Protein AF-A0A9D1SAW3-F1 (afdb_monomer)

Foldseek 3Di:
DVVVVVVVVVVVVVVVVVVDDDVVNCVVPVLVVLLVVLCLLVQLLQLVVVVQVCQDPPNVVDPARDDEWFWDQLVNSVVSGDPPRDSPDLKTKTKFKFFQPDALSQGGQPDRDNDDGYSNRDPRIKMKIKIKHFDDPVQADPPPRDGDPSNLVSNCVNPNPDQQWAKKDFDDPVQEDPPARSPEGIFGDHPDSYTHDDRNNQQPDADPPCPCNRCVNGAPVDPVGVMMIMGMDMDD

Organism: NCBI:txid2840917

Radius of gyration: 21.72 Å; Cα contacts (8 Å, |Δi|>4): 410; chains: 1; bounding box: 68×40×69 Å

Sequence (236 aa):
MYVWVLLATFIAMLYAFNLSTREDMRSLYTVPQAESVVAKIVTQHRAARQYMKDHLPPDNGTTTISYYPGEIKIDDLQYYLPYGFERDSEYTSLIYCLDRESTNLSQAVPGCSATGASCCNDPKTVAYLVTFGCVPSRWRNIFTGKPDNDLLKAMERVVGAGSDFGYADKSDASRWAATETVKSTMAIRGREVTYTSIPQYIISNSLDGVGNKSFNKVCVNNKNCPYCLIYMTSYH

pLDDT: mean 83.28, std 9.42, range [52.5, 95.19]

Structure (mmCIF, N/CA/C/O backbone):
data_AF-A0A9D1SAW3-F1
#
_entry.id   AF-A0A9D1SAW3-F1
#
loop_
_atom_site.group_PDB
_atom_site.id
_atom_site.type_symbol
_atom_site.label_atom_id
_atom_site.label_alt_id
_atom_site.label_comp_id
_atom_site.label_asym_id
_atom_site.label_entity_id
_atom_site.label_seq_id
_atom_site.pdbx_PDB_ins_code
_atom_site.Cartn_x
_atom_site.Cartn_y
_atom_site.Cartn_z
_atom_site.occupancy
_atom_site.B_iso_or_equiv
_atom_site.auth_seq_id
_atom_site.auth_comp_id
_atom_site.auth_asym_id
_atom_site.auth_atom_id
_atom_site.pdbx_PDB_model_num
ATOM 1 N N . MET A 1 1 ? 44.160 4.764 -46.286 1.00 60.41 1 MET A N 1
ATOM 2 C CA . MET A 1 1 ? 43.949 5.268 -44.907 1.00 60.41 1 MET A CA 1
ATOM 3 C C . MET A 1 1 ? 42.514 5.736 -44.637 1.00 60.41 1 MET A C 1
ATOM 5 O O . MET A 1 1 ? 42.007 5.437 -43.570 1.00 60.41 1 MET A O 1
ATOM 9 N N . TYR A 1 2 ? 41.824 6.389 -45.585 1.00 69.44 2 TYR A N 1
ATOM 10 C CA . TYR A 1 2 ? 40.460 6.921 -45.381 1.00 69.44 2 TYR A CA 1
ATOM 11 C C . TYR A 1 2 ? 39.317 5.887 -45.325 1.00 69.44 2 TYR A C 1
ATOM 13 O O . TYR A 1 2 ? 38.309 6.129 -44.669 1.00 69.44 2 TYR A O 1
ATOM 21 N N . VAL A 1 3 ? 39.475 4.720 -45.961 1.00 77.31 3 VAL A N 1
ATOM 22 C CA . VAL A 1 3 ? 38.428 3.676 -45.999 1.00 77.31 3 VAL A CA 1
ATOM 23 C C . VAL A 1 3 ? 38.119 3.122 -44.604 1.00 77.31 3 VAL A C 1
ATOM 25 O O . VAL A 1 3 ? 36.959 2.922 -44.266 1.00 77.31 3 VAL A O 1
ATOM 28 N N . TRP A 1 4 ? 39.137 2.953 -43.756 1.00 80.44 4 TRP A N 1
ATOM 29 C CA . TRP A 1 4 ? 38.956 2.471 -42.383 1.00 80.44 4 TRP A CA 1
ATOM 30 C C . TRP A 1 4 ? 38.202 3.464 -41.495 1.00 80.44 4 TRP A C 1
ATOM 32 O O . TRP A 1 4 ? 37.414 3.051 -40.651 1.00 80.44 4 TRP A O 1
ATOM 42 N N . VAL A 1 5 ? 38.390 4.768 -41.720 1.00 79.12 5 VAL A N 1
ATOM 43 C CA . VAL A 1 5 ? 37.681 5.822 -40.978 1.00 79.12 5 VAL A CA 1
ATOM 44 C C . VAL A 1 5 ? 36.201 5.860 -41.370 1.00 79.12 5 VAL A C 1
ATOM 46 O O . VAL A 1 5 ? 35.337 5.951 -40.499 1.00 79.12 5 VAL A O 1
ATOM 49 N N . LEU A 1 6 ? 35.893 5.710 -42.664 1.00 81.69 6 LEU A N 1
ATOM 50 C CA . LEU A 1 6 ? 34.514 5.585 -43.155 1.00 81.69 6 LEU A CA 1
ATOM 51 C C . LEU A 1 6 ? 33.821 4.321 -42.631 1.00 81.69 6 LEU A C 1
ATOM 53 O O . LEU A 1 6 ? 32.662 4.364 -42.231 1.00 81.69 6 LEU A O 1
ATOM 57 N N . LEU A 1 7 ? 34.535 3.200 -42.576 1.00 83.12 7 LEU A N 1
ATOM 58 C CA . LEU A 1 7 ? 33.974 1.935 -42.108 1.00 83.12 7 LEU A CA 1
ATOM 59 C C . LEU A 1 7 ? 33.733 1.952 -40.586 1.00 83.12 7 LEU A C 1
ATOM 61 O O . LEU A 1 7 ? 32.673 1.532 -40.127 1.00 83.12 7 LEU A O 1
ATOM 65 N N . ALA A 1 8 ? 34.655 2.526 -39.806 1.00 83.31 8 ALA A N 1
ATOM 66 C CA . ALA A 1 8 ? 34.492 2.701 -38.361 1.00 83.31 8 ALA A CA 1
ATOM 67 C C . ALA A 1 8 ? 33.329 3.643 -38.008 1.00 83.31 8 ALA A C 1
ATOM 69 O O . ALA A 1 8 ? 32.554 3.352 -37.099 1.00 83.31 8 ALA A O 1
ATOM 70 N N . THR A 1 9 ? 33.167 4.744 -38.746 1.00 81.31 9 THR A N 1
ATOM 71 C CA . THR A 1 9 ? 32.039 5.671 -38.552 1.00 81.31 9 THR A CA 1
ATOM 72 C C . THR A 1 9 ? 30.704 5.049 -38.953 1.00 81.31 9 THR A C 1
ATOM 74 O O . THR A 1 9 ? 29.715 5.250 -38.252 1.00 81.31 9 THR A O 1
ATOM 77 N N . PHE A 1 10 ? 30.668 4.232 -40.007 1.00 80.88 10 PHE A N 1
ATOM 78 C CA . PHE A 1 10 ? 29.459 3.508 -40.402 1.00 80.88 10 PHE A CA 1
ATOM 79 C C . PHE A 1 10 ? 29.052 2.450 -39.364 1.00 80.88 10 PHE A C 1
ATOM 81 O O . PHE A 1 10 ? 27.885 2.375 -38.985 1.00 80.88 10 PHE A O 1
ATOM 88 N N . ILE A 1 11 ? 30.013 1.689 -38.827 1.00 80.81 11 ILE A N 1
ATOM 89 C CA . ILE A 1 11 ? 29.762 0.735 -37.734 1.00 80.81 11 ILE A CA 1
ATOM 90 C C . ILE A 1 11 ? 29.303 1.468 -36.467 1.00 80.81 11 ILE A C 1
ATOM 92 O O . ILE A 1 11 ? 28.345 1.034 -35.831 1.00 80.81 11 ILE A O 1
ATOM 96 N N . ALA A 1 12 ? 29.932 2.592 -36.117 1.00 76.44 12 ALA A N 1
ATOM 97 C CA . ALA A 1 12 ? 29.529 3.400 -34.968 1.00 76.44 12 ALA A CA 1
ATOM 98 C C . ALA A 1 12 ? 28.106 3.960 -35.126 1.00 76.44 12 ALA A C 1
ATOM 100 O O . ALA A 1 12 ? 27.343 3.943 -34.164 1.00 76.44 12 ALA A O 1
ATOM 101 N N . MET A 1 13 ? 27.714 4.386 -36.332 1.00 74.31 13 MET A N 1
ATOM 102 C CA . MET A 1 13 ? 26.336 4.798 -36.618 1.00 74.31 13 MET A CA 1
ATOM 103 C C . MET A 1 13 ? 25.353 3.629 -36.512 1.00 74.31 13 MET A C 1
ATOM 105 O O . MET A 1 13 ? 24.313 3.780 -35.881 1.00 74.31 13 MET A O 1
ATOM 109 N N . LEU A 1 14 ? 25.675 2.449 -37.053 1.00 71.88 14 LEU A N 1
ATOM 110 C CA . LEU A 1 14 ? 24.822 1.258 -36.926 1.00 71.88 14 LEU A CA 1
ATOM 111 C C . LEU A 1 14 ? 24.652 0.816 -35.466 1.00 71.88 14 LEU A C 1
ATOM 113 O O . LEU A 1 14 ? 23.555 0.434 -35.060 1.00 71.88 14 LEU A O 1
ATOM 117 N N . TYR A 1 15 ? 25.708 0.915 -34.657 1.00 66.00 15 TYR A N 1
ATOM 118 C CA . TYR A 1 15 ? 25.610 0.708 -33.214 1.00 66.00 15 TYR A CA 1
ATOM 119 C C . TYR A 1 15 ? 24.775 1.801 -32.539 1.00 66.00 15 TYR A C 1
ATOM 121 O O . TYR A 1 15 ? 23.931 1.476 -31.711 1.00 66.00 15 TYR A O 1
ATOM 129 N N . ALA A 1 16 ? 24.928 3.071 -32.923 1.00 61.88 16 ALA A N 1
ATOM 130 C CA . ALA A 1 16 ? 24.122 4.177 -32.401 1.00 61.88 16 ALA A CA 1
ATOM 131 C C . ALA A 1 16 ? 22.622 4.010 -32.703 1.00 61.88 16 ALA A C 1
ATOM 133 O O . ALA A 1 16 ? 21.796 4.261 -31.827 1.00 61.88 16 ALA A O 1
ATOM 134 N N . PHE A 1 17 ? 22.260 3.505 -33.886 1.00 59.28 17 PHE A N 1
ATOM 135 C CA . PHE A 1 17 ? 20.868 3.187 -34.228 1.00 59.28 17 PHE A CA 1
ATOM 136 C C . PHE A 1 17 ? 20.307 1.980 -33.458 1.00 59.28 17 PHE A C 1
ATOM 138 O O . PHE A 1 17 ? 19.094 1.884 -33.296 1.00 59.28 17 PHE A O 1
ATOM 145 N N . ASN A 1 18 ? 21.166 1.101 -32.932 1.00 54.84 18 ASN A N 1
ATOM 146 C CA . ASN A 1 18 ? 20.783 -0.010 -32.054 1.00 54.84 18 ASN A CA 1
ATOM 147 C C . ASN A 1 18 ? 20.828 0.335 -30.551 1.00 54.84 18 ASN A C 1
ATOM 149 O O . ASN A 1 18 ? 20.431 -0.491 -29.731 1.00 54.84 18 ASN A O 1
ATOM 153 N N . LEU A 1 19 ? 21.303 1.525 -30.159 1.00 54.12 19 LEU A N 1
ATOM 154 C CA . LEU A 1 19 ? 21.587 1.861 -28.753 1.00 54.12 19 LEU A CA 1
ATOM 155 C C . LEU A 1 19 ? 20.399 2.432 -27.965 1.00 54.12 19 LEU A C 1
ATOM 157 O O . LEU A 1 19 ? 20.513 2.657 -26.761 1.00 54.12 19 LEU A O 1
ATOM 161 N N . SER A 1 20 ? 19.233 2.600 -28.585 1.00 52.50 20 SER A N 1
ATOM 162 C CA . SER A 1 20 ? 17.992 2.801 -27.837 1.00 52.50 20 SER A CA 1
ATOM 163 C C . SER A 1 20 ? 16.884 1.982 -28.476 1.00 52.50 20 SER A C 1
ATOM 165 O O . SER A 1 20 ? 16.668 2.062 -29.686 1.00 52.50 20 SER A O 1
ATOM 167 N N . THR A 1 21 ? 16.185 1.170 -27.682 1.00 54.50 21 THR A N 1
ATOM 168 C CA . THR A 1 21 ? 14.927 0.585 -28.137 1.00 54.50 21 THR A CA 1
ATOM 169 C C . THR A 1 21 ? 14.031 1.740 -28.564 1.00 54.50 21 THR A C 1
ATOM 171 O O . THR A 1 21 ? 13.721 2.625 -27.766 1.00 54.50 21 THR A O 1
ATOM 174 N N . ARG A 1 22 ? 13.670 1.765 -29.852 1.00 63.94 22 ARG A N 1
ATOM 175 C CA . ARG A 1 22 ? 12.752 2.757 -30.425 1.00 63.94 22 ARG A CA 1
ATOM 176 C C . ARG A 1 22 ? 11.556 2.901 -29.478 1.00 63.94 22 ARG A C 1
ATOM 178 O O . ARG A 1 22 ? 11.039 1.877 -29.030 1.00 63.94 22 ARG A O 1
ATOM 185 N N . GLU A 1 23 ? 11.117 4.124 -29.168 1.00 63.97 23 GLU A N 1
ATOM 186 C CA . GLU A 1 23 ? 10.031 4.357 -28.191 1.00 63.97 23 GLU A CA 1
ATOM 187 C C . GLU A 1 23 ? 8.777 3.515 -28.480 1.00 63.97 23 GLU A C 1
ATOM 189 O O . GLU A 1 23 ? 8.103 3.044 -27.567 1.00 63.97 23 GLU A O 1
ATOM 194 N N . ASP A 1 24 ? 8.536 3.250 -29.760 1.00 58.69 24 ASP A N 1
ATOM 195 C CA . ASP A 1 24 ? 7.507 2.358 -30.280 1.00 58.69 24 ASP A CA 1
ATOM 196 C C . ASP A 1 24 ? 7.654 0.908 -29.764 1.00 58.69 24 ASP A C 1
ATOM 198 O O . ASP A 1 24 ? 6.754 0.359 -29.132 1.00 58.69 24 ASP A O 1
ATOM 202 N N . MET A 1 25 ? 8.846 0.316 -29.889 1.00 64.31 25 MET A N 1
ATOM 203 C CA . MET A 1 25 ? 9.146 -1.028 -29.380 1.00 64.31 25 MET A CA 1
ATOM 204 C C . MET A 1 25 ? 9.090 -1.083 -27.847 1.00 64.31 25 MET A C 1
ATOM 206 O O . MET A 1 25 ? 8.621 -2.065 -27.274 1.00 64.31 25 MET A O 1
ATOM 210 N N . ARG A 1 26 ? 9.517 -0.012 -27.171 1.00 62.22 26 ARG A N 1
ATOM 211 C CA . ARG A 1 26 ? 9.393 0.130 -25.714 1.00 62.22 26 ARG A CA 1
ATOM 212 C C . ARG A 1 26 ? 7.919 0.090 -25.290 1.00 62.22 26 ARG A C 1
ATOM 214 O O . ARG A 1 26 ? 7.541 -0.679 -24.410 1.00 62.22 26 ARG A O 1
ATOM 221 N N . SER A 1 27 ? 7.065 0.832 -25.991 1.00 67.62 27 SER A N 1
ATOM 222 C CA . SER A 1 27 ? 5.622 0.846 -25.737 1.00 67.62 27 SER A CA 1
ATOM 223 C C . SER A 1 27 ? 4.932 -0.498 -26.005 1.00 67.62 27 SER A C 1
ATOM 225 O O . SER A 1 27 ? 3.983 -0.830 -25.298 1.00 67.62 27 SER A O 1
ATOM 227 N N . LEU A 1 28 ? 5.429 -1.274 -26.976 1.00 68.88 28 LEU A N 1
ATOM 228 C CA . LEU A 1 28 ? 4.851 -2.556 -27.391 1.00 68.88 28 LEU A CA 1
ATOM 229 C C . LEU A 1 28 ? 5.337 -3.756 -26.568 1.00 68.88 28 LEU A C 1
ATOM 231 O O . LEU A 1 28 ? 4.601 -4.730 -26.445 1.00 68.88 28 LEU A O 1
ATOM 235 N N . TYR A 1 29 ? 6.551 -3.712 -26.007 1.00 75.19 29 TYR A N 1
ATOM 236 C CA . TYR A 1 29 ? 7.152 -4.876 -25.341 1.00 75.19 29 TYR A CA 1
ATOM 237 C C . TYR A 1 29 ? 7.509 -4.655 -23.870 1.00 75.19 29 TYR A C 1
ATOM 239 O O . TYR A 1 29 ? 7.288 -5.557 -23.063 1.00 75.19 29 TYR A O 1
ATOM 247 N N . THR A 1 30 ? 8.064 -3.501 -23.483 1.00 80.00 30 THR A N 1
ATOM 248 C CA . THR A 1 30 ? 8.512 -3.299 -22.091 1.00 80.00 30 THR A CA 1
ATOM 249 C C . THR A 1 30 ? 7.380 -2.814 -21.203 1.00 80.00 30 THR A C 1
ATOM 251 O O . THR A 1 30 ? 7.206 -3.341 -20.107 1.00 80.00 30 THR A O 1
ATOM 254 N N . VAL A 1 31 ? 6.559 -1.877 -21.681 1.00 80.50 31 VAL A N 1
ATOM 255 C CA . VAL A 1 31 ? 5.438 -1.349 -20.892 1.00 80.50 31 VAL A CA 1
ATOM 256 C C . VAL A 1 31 ? 4.423 -2.443 -20.527 1.00 80.50 31 VAL A C 1
ATOM 258 O O . VAL A 1 31 ? 4.108 -2.530 -19.345 1.00 80.50 31 VAL A O 1
ATOM 261 N N . PRO A 1 32 ? 4.001 -3.360 -21.424 1.00 82.88 32 PRO A N 1
ATOM 262 C CA . PRO A 1 32 ? 3.106 -4.460 -21.038 1.00 82.88 32 PRO A CA 1
ATOM 263 C C . PRO A 1 32 ? 3.707 -5.398 -19.980 1.00 82.88 32 PRO A C 1
ATOM 265 O O . PRO A 1 32 ? 3.005 -5.931 -19.121 1.00 82.88 32 PRO A O 1
ATOM 268 N N . GLN A 1 33 ? 5.031 -5.581 -19.989 1.00 86.31 33 GLN A N 1
ATOM 269 C CA . GLN A 1 33 ? 5.707 -6.359 -18.950 1.00 86.31 33 GLN A CA 1
ATOM 270 C C . GLN A 1 33 ? 5.696 -5.622 -17.605 1.00 86.31 33 GLN A C 1
ATOM 272 O O . GLN A 1 33 ? 5.460 -6.251 -16.575 1.00 86.31 33 GLN A O 1
ATOM 277 N N . ALA A 1 34 ? 5.887 -4.301 -17.594 1.00 85.38 34 ALA A N 1
ATOM 278 C CA . ALA A 1 34 ? 5.732 -3.489 -16.388 1.00 85.38 34 ALA A CA 1
ATOM 279 C C . ALA A 1 34 ? 4.272 -3.462 -15.897 1.00 85.38 34 ALA A C 1
ATOM 281 O O . ALA A 1 34 ? 4.025 -3.566 -14.695 1.00 85.38 34 ALA A O 1
ATOM 282 N N . GLU A 1 35 ? 3.301 -3.404 -16.814 1.00 87.88 35 GLU A N 1
ATOM 283 C CA . GLU A 1 35 ? 1.865 -3.488 -16.513 1.00 87.88 35 GLU A CA 1
ATOM 284 C C . GLU A 1 35 ? 1.532 -4.804 -15.808 1.00 87.88 35 GLU A C 1
ATOM 286 O O . GLU A 1 35 ? 0.775 -4.787 -14.843 1.00 87.88 35 GLU A O 1
ATOM 291 N N . SER A 1 36 ? 2.155 -5.923 -16.194 1.00 87.44 36 SER A N 1
ATOM 292 C CA . SER A 1 36 ? 1.960 -7.204 -15.499 1.00 87.44 36 SER A CA 1
ATOM 293 C C . SER A 1 36 ? 2.429 -7.175 -14.036 1.00 87.44 36 SER A C 1
ATOM 295 O O . SER A 1 36 ? 1.757 -7.721 -13.164 1.00 87.44 36 SER A O 1
ATOM 297 N N . VAL A 1 37 ? 3.535 -6.482 -13.738 1.00 88.69 37 VAL A N 1
ATOM 298 C CA . VAL A 1 37 ? 4.052 -6.323 -12.366 1.00 88.69 37 VAL A CA 1
ATOM 299 C C . VAL A 1 37 ? 3.103 -5.468 -11.533 1.00 88.69 37 VAL A C 1
ATOM 301 O O . VAL A 1 37 ? 2.743 -5.839 -10.417 1.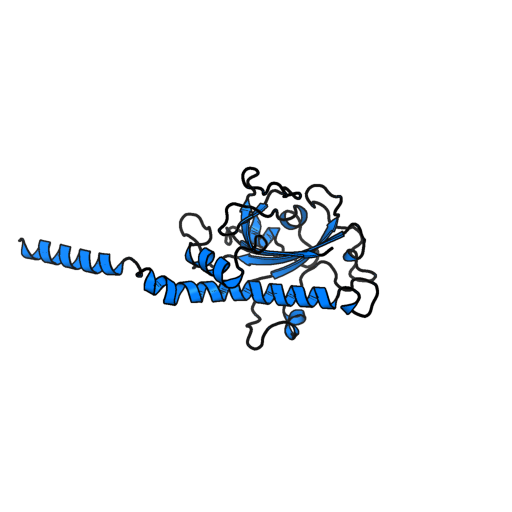00 88.69 37 VAL A O 1
ATOM 304 N N . VAL A 1 38 ? 2.640 -4.348 -12.090 1.00 89.31 38 VAL A N 1
ATOM 305 C CA . VAL A 1 38 ? 1.649 -3.487 -11.435 1.00 89.31 38 VAL A CA 1
ATOM 306 C C . VAL A 1 38 ? 0.327 -4.232 -11.230 1.00 89.31 38 VAL A C 1
ATOM 308 O O . VAL A 1 38 ? -0.276 -4.153 -10.161 1.00 89.31 38 VAL A O 1
ATOM 311 N N . ALA A 1 39 ? -0.120 -4.999 -12.221 1.00 90.38 39 ALA A N 1
ATOM 312 C CA . ALA A 1 39 ? -1.343 -5.778 -12.127 1.00 90.38 39 ALA A CA 1
ATOM 313 C C . ALA A 1 39 ? -1.276 -6.802 -10.986 1.00 90.38 39 ALA A C 1
ATOM 315 O O . ALA A 1 39 ? -2.283 -6.984 -10.305 1.00 90.38 39 ALA A O 1
ATOM 316 N N . LYS A 1 40 ? -0.112 -7.412 -10.709 1.00 90.56 40 LYS A N 1
ATOM 317 C CA . LYS A 1 40 ? 0.057 -8.341 -9.577 1.00 90.56 40 LYS A CA 1
ATOM 318 C C . LYS A 1 40 ? -0.283 -7.689 -8.232 1.00 90.56 40 LYS A C 1
ATOM 320 O O . LYS A 1 40 ? -1.150 -8.185 -7.518 1.00 90.56 40 LYS A O 1
ATOM 325 N N . ILE A 1 41 ? 0.322 -6.543 -7.911 1.00 91.69 41 ILE A N 1
ATOM 326 C CA . ILE A 1 41 ? 0.034 -5.844 -6.646 1.00 91.69 41 ILE A CA 1
ATOM 327 C C . ILE A 1 41 ? -1.407 -5.313 -6.594 1.00 91.69 41 ILE A C 1
ATOM 329 O O . ILE A 1 41 ? -2.069 -5.398 -5.561 1.00 91.69 41 ILE A O 1
ATOM 333 N N . VAL A 1 42 ? -1.930 -4.808 -7.715 1.00 91.81 42 VAL A N 1
ATOM 334 C CA . VAL A 1 42 ? -3.292 -4.256 -7.797 1.00 91.81 42 VAL A CA 1
ATOM 335 C C . VAL A 1 42 ? -4.353 -5.336 -7.617 1.00 91.81 42 VAL A C 1
ATOM 337 O O . VAL A 1 42 ? -5.332 -5.122 -6.907 1.00 91.81 42 VAL A O 1
ATOM 340 N N . THR A 1 43 ? -4.178 -6.495 -8.248 1.00 92.31 43 THR A N 1
ATOM 341 C CA . THR A 1 43 ? -5.116 -7.621 -8.131 1.00 92.31 43 THR A CA 1
ATOM 342 C C . THR A 1 43 ? -5.120 -8.192 -6.720 1.00 92.31 43 THR A C 1
ATOM 344 O O . THR A 1 43 ? -6.201 -8.367 -6.161 1.00 92.31 43 THR A O 1
ATOM 347 N N . GLN A 1 44 ? -3.951 -8.369 -6.098 1.00 92.69 44 GLN A N 1
ATOM 348 C CA . GLN A 1 44 ? -3.861 -8.780 -4.696 1.00 92.69 44 GLN A CA 1
ATOM 349 C C . GLN A 1 44 ? -4.505 -7.757 -3.753 1.00 92.69 44 GLN A C 1
ATOM 351 O O . GLN A 1 44 ? -5.274 -8.135 -2.873 1.00 92.69 44 GLN A O 1
ATOM 356 N N . HIS A 1 45 ? -4.268 -6.458 -3.960 1.00 93.75 45 HIS A N 1
ATOM 357 C CA . HIS A 1 45 ? -4.902 -5.418 -3.151 1.00 93.75 45 HIS A CA 1
ATOM 358 C C . HIS A 1 45 ? -6.427 -5.406 -3.314 1.00 93.75 45 HIS A C 1
ATOM 360 O O . HIS A 1 45 ? -7.155 -5.265 -2.335 1.00 93.75 45 HIS A O 1
ATOM 366 N N . ARG A 1 46 ? -6.937 -5.586 -4.540 1.00 92.75 46 ARG A N 1
ATOM 367 C CA . ARG A 1 46 ? -8.382 -5.684 -4.805 1.00 92.75 46 ARG A CA 1
ATOM 368 C C . ARG A 1 46 ? -9.000 -6.921 -4.155 1.00 92.75 46 ARG A C 1
ATOM 370 O O . ARG A 1 46 ? -10.082 -6.805 -3.589 1.00 92.75 46 ARG A O 1
ATOM 377 N N . ALA A 1 47 ? -8.305 -8.056 -4.185 1.00 93.19 47 ALA A N 1
ATOM 378 C CA . ALA A 1 47 ? -8.721 -9.268 -3.489 1.00 93.19 47 ALA A CA 1
ATOM 379 C C . ALA A 1 47 ? -8.774 -9.049 -1.969 1.00 93.19 47 ALA A C 1
ATOM 381 O O . ALA A 1 47 ? -9.787 -9.337 -1.341 1.00 93.19 47 ALA A O 1
ATOM 382 N N . ALA A 1 48 ? -7.737 -8.440 -1.389 1.00 93.56 48 ALA A N 1
ATOM 383 C CA . ALA A 1 48 ? -7.700 -8.084 0.029 1.00 93.56 48 ALA A CA 1
ATOM 384 C C . ALA A 1 48 ? -8.778 -7.062 0.424 1.00 93.56 48 ALA A C 1
ATOM 386 O O . ALA A 1 48 ? -9.361 -7.140 1.503 1.00 93.56 48 ALA A O 1
ATOM 387 N N . ARG A 1 49 ? -9.098 -6.125 -0.471 1.00 93.56 49 ARG A N 1
ATOM 388 C CA . ARG A 1 49 ? -10.211 -5.188 -0.302 1.00 93.56 49 ARG A CA 1
ATOM 389 C C . ARG A 1 49 ? -11.555 -5.902 -0.295 1.00 93.56 49 ARG A C 1
ATOM 391 O O . ARG A 1 49 ? -12.397 -5.562 0.529 1.00 93.56 49 ARG A O 1
ATOM 398 N N . GLN A 1 50 ? -11.761 -6.868 -1.187 1.00 92.56 50 GLN A N 1
ATOM 399 C CA . GLN A 1 50 ? -12.989 -7.656 -1.186 1.00 92.56 50 GLN A CA 1
ATOM 400 C C . GLN A 1 50 ? -13.090 -8.522 0.072 1.00 92.56 50 GLN A C 1
ATOM 402 O O . GLN A 1 50 ? -14.128 -8.504 0.718 1.00 92.56 50 GLN A O 1
ATOM 407 N N . TYR A 1 51 ? -11.990 -9.157 0.488 1.00 92.31 51 TYR A N 1
ATOM 408 C CA . TYR A 1 51 ? -11.914 -9.861 1.767 1.00 92.31 51 TYR A CA 1
ATOM 409 C C . TYR A 1 51 ? -12.360 -8.963 2.928 1.00 92.31 51 TYR A C 1
ATOM 411 O O . TYR A 1 51 ? -13.235 -9.347 3.694 1.00 92.31 51 TYR A O 1
ATOM 419 N N . MET A 1 52 ? -11.822 -7.743 3.043 1.00 91.12 52 MET A N 1
ATOM 420 C CA . MET A 1 52 ? -12.229 -6.829 4.116 1.00 91.12 52 MET A CA 1
ATOM 421 C C . MET A 1 52 ? -13.706 -6.445 4.039 1.00 91.12 52 MET A C 1
ATOM 423 O O . MET A 1 52 ? -14.350 -6.386 5.080 1.00 91.12 52 MET A O 1
ATOM 427 N N . LYS A 1 53 ? -14.246 -6.209 2.836 1.00 90.19 53 LYS A N 1
ATOM 428 C CA . LYS A 1 53 ? -15.672 -5.903 2.646 1.00 90.19 53 LYS A CA 1
ATOM 429 C C . LYS A 1 53 ? -16.577 -7.016 3.151 1.00 90.19 53 LYS A C 1
ATOM 431 O O . LYS A 1 53 ? -17.482 -6.735 3.922 1.00 90.19 53 LYS A O 1
ATOM 436 N N . ASP A 1 54 ? -16.270 -8.261 2.814 1.00 89.75 54 ASP A N 1
ATOM 437 C CA . ASP A 1 54 ? -17.056 -9.419 3.249 1.00 89.75 54 ASP A CA 1
ATOM 438 C C . ASP A 1 54 ? -16.974 -9.644 4.775 1.00 89.75 54 ASP A C 1
ATOM 440 O O . ASP A 1 54 ? -17.785 -10.361 5.351 1.00 89.75 54 ASP A O 1
ATOM 444 N N . HIS A 1 55 ? -16.009 -9.005 5.445 1.00 88.38 55 HIS A N 1
ATOM 445 C CA . HIS A 1 55 ? -15.830 -9.016 6.900 1.00 88.38 55 HIS A CA 1
ATOM 446 C C . HIS A 1 55 ? -16.346 -7.736 7.591 1.00 88.38 55 HIS A C 1
ATOM 448 O O . HIS A 1 55 ? -16.287 -7.635 8.824 1.00 88.38 55 HIS A O 1
ATOM 454 N N . LEU A 1 56 ? -16.876 -6.770 6.832 1.00 86.81 56 LEU A N 1
ATOM 455 C CA . LEU A 1 56 ? -17.562 -5.584 7.346 1.00 86.81 56 LEU A CA 1
ATOM 456 C C . LEU A 1 56 ? -19.070 -5.858 7.505 1.00 86.81 56 LEU A C 1
ATOM 458 O O . LEU A 1 56 ? -19.659 -6.585 6.704 1.00 86.81 56 LEU A O 1
ATOM 462 N N . PRO A 1 57 ? -19.730 -5.268 8.512 1.00 83.38 57 PRO A N 1
ATOM 463 C CA . PRO A 1 57 ? -21.185 -5.268 8.589 1.00 83.38 57 PRO A CA 1
ATOM 464 C C . PRO A 1 57 ? -21.786 -4.345 7.503 1.00 83.38 57 PRO A C 1
ATOM 466 O O . PRO A 1 57 ? -21.217 -3.288 7.221 1.00 83.38 57 PRO A O 1
ATOM 469 N N . PRO A 1 58 ? -22.947 -4.684 6.909 1.00 80.62 58 PRO A N 1
ATOM 470 C CA . PRO A 1 58 ? -23.788 -5.850 7.198 1.00 80.62 58 PRO A CA 1
ATOM 471 C C . PRO A 1 58 ? -23.398 -7.119 6.419 1.00 80.62 58 PRO A C 1
ATOM 473 O O . PRO A 1 58 ? -23.979 -8.175 6.669 1.00 80.62 58 PRO A O 1
ATOM 476 N N . ASP A 1 59 ? -22.455 -7.027 5.479 1.00 81.38 59 ASP A N 1
ATOM 477 C CA . ASP A 1 59 ? -22.126 -8.095 4.523 1.00 81.38 59 ASP A CA 1
ATOM 478 C C . ASP A 1 59 ? -21.626 -9.373 5.217 1.00 81.38 59 ASP A C 1
ATOM 480 O O . ASP A 1 59 ? -21.905 -10.484 4.768 1.00 81.38 59 ASP A O 1
ATOM 484 N N . ASN A 1 60 ? -20.980 -9.227 6.374 1.00 81.69 60 ASN A N 1
ATOM 485 C CA . ASN A 1 60 ? -20.508 -10.340 7.195 1.00 81.69 60 ASN A CA 1
ATOM 486 C C . ASN A 1 60 ? -21.615 -11.080 7.980 1.00 81.69 60 ASN A C 1
ATOM 488 O O . ASN A 1 60 ? -21.321 -12.025 8.715 1.00 81.69 60 ASN A O 1
ATOM 492 N N . GLY A 1 61 ? -22.877 -10.648 7.879 1.00 79.62 61 GLY A N 1
ATOM 493 C CA . GLY A 1 61 ? -24.013 -11.245 8.590 1.00 79.62 61 GLY A CA 1
ATOM 494 C C . GLY A 1 61 ? -24.049 -10.967 10.100 1.00 79.62 61 GLY A C 1
ATOM 495 O O . GLY A 1 61 ? -24.852 -11.566 10.815 1.00 79.62 61 GLY A O 1
ATOM 496 N N . THR A 1 62 ? -23.200 -10.066 10.599 1.00 81.31 62 THR A N 1
ATOM 497 C CA . THR A 1 62 ? -23.122 -9.655 12.009 1.00 81.31 62 THR A CA 1
ATOM 498 C C . THR A 1 62 ? -23.189 -8.129 12.139 1.00 81.31 62 THR A C 1
ATOM 500 O O . THR A 1 62 ? -23.261 -7.403 11.150 1.00 81.31 62 THR A O 1
ATOM 503 N N . THR A 1 63 ? -23.190 -7.614 13.371 1.00 80.69 63 THR A N 1
ATOM 504 C CA . THR A 1 63 ? -23.183 -6.167 13.656 1.00 80.69 63 THR A CA 1
ATOM 505 C C . THR A 1 63 ? -21.794 -5.620 13.982 1.00 80.69 63 THR A C 1
ATOM 507 O O . THR A 1 63 ? -21.668 -4.445 14.318 1.00 80.69 63 THR A O 1
ATOM 510 N N . THR A 1 64 ? -20.756 -6.456 13.931 1.00 82.19 64 THR A N 1
ATOM 511 C CA . THR A 1 64 ? -19.389 -6.101 14.333 1.00 82.19 64 THR A CA 1
ATOM 512 C C . THR A 1 64 ? -18.388 -6.497 13.265 1.00 82.19 64 THR A C 1
ATOM 514 O O . THR A 1 64 ? -18.572 -7.510 12.600 1.00 82.19 64 THR A O 1
ATOM 517 N N . ILE A 1 65 ? -17.297 -5.751 13.132 1.00 85.19 65 ILE A N 1
ATOM 518 C CA . ILE A 1 65 ? -16.200 -6.100 12.220 1.00 85.19 65 ILE A CA 1
ATOM 519 C C . ILE A 1 65 ? -15.535 -7.416 12.651 1.00 85.19 65 ILE A C 1
ATOM 521 O O . ILE A 1 65 ? -15.180 -7.577 13.821 1.00 85.19 65 ILE A O 1
ATOM 525 N N . SER A 1 66 ? -15.344 -8.342 11.704 1.00 84.62 66 SER A N 1
ATOM 526 C CA . SER A 1 66 ? -14.797 -9.684 11.966 1.00 84.62 66 SER A CA 1
ATOM 527 C C . SER A 1 66 ? -13.320 -9.860 11.591 1.00 84.62 66 SER A C 1
ATOM 529 O O . SER A 1 66 ? -12.714 -10.856 11.981 1.00 84.62 66 SER A O 1
ATOM 531 N N . TYR A 1 67 ? -12.710 -8.909 10.876 1.00 87.19 67 TYR A N 1
ATOM 532 C CA . TYR A 1 67 ? -11.268 -8.930 10.605 1.00 87.19 67 TYR A CA 1
ATOM 533 C C . TYR A 1 67 ? -10.463 -8.293 11.745 1.00 87.19 67 TYR A C 1
ATOM 535 O O . TYR A 1 67 ? -10.930 -7.372 12.415 1.00 87.19 67 TYR A O 1
ATOM 543 N N . TYR A 1 68 ? -9.215 -8.731 11.915 1.00 88.06 68 TYR A N 1
ATOM 544 C CA . TYR A 1 68 ? -8.258 -8.187 12.886 1.00 88.06 68 TYR A CA 1
ATOM 545 C C . TYR A 1 68 ? -7.068 -7.539 12.164 1.00 88.06 68 TYR A C 1
ATOM 547 O O . TYR A 1 68 ? -6.786 -7.900 11.017 1.00 88.06 68 TYR A O 1
ATOM 555 N N . PRO A 1 69 ? -6.356 -6.588 12.798 1.00 89.12 69 PRO A N 1
ATOM 556 C CA . PRO A 1 69 ? -5.125 -6.057 12.229 1.00 89.12 69 PRO A CA 1
ATOM 557 C C . PRO A 1 69 ? -4.060 -7.158 12.141 1.00 89.12 69 PRO A C 1
ATOM 559 O O . PRO A 1 69 ? -3.910 -7.966 13.056 1.00 89.12 69 PRO A O 1
ATOM 562 N N . GLY A 1 70 ? -3.311 -7.186 11.043 1.00 89.62 70 GLY A N 1
ATOM 563 C CA . GLY A 1 70 ? -2.327 -8.235 10.776 1.00 89.62 70 GLY A CA 1
ATOM 564 C C . GLY A 1 70 ? -2.099 -8.485 9.288 1.00 89.62 70 GLY A C 1
ATOM 565 O O . GLY A 1 70 ? -2.605 -7.755 8.436 1.00 89.62 70 GLY A O 1
ATOM 566 N N . GLU A 1 71 ? -1.309 -9.516 8.983 1.00 90.81 71 GLU A N 1
ATOM 567 C CA . GLU A 1 71 ? -1.120 -10.006 7.613 1.00 90.81 71 GLU A CA 1
ATOM 568 C C . GLU A 1 71 ? -2.337 -10.807 7.156 1.00 90.81 71 GLU A C 1
ATOM 570 O O . GLU A 1 71 ? -2.749 -11.750 7.830 1.00 90.81 71 GLU A O 1
ATOM 575 N N . ILE A 1 72 ? -2.868 -10.460 5.982 1.00 90.44 72 ILE A N 1
ATOM 576 C CA . ILE A 1 72 ? -3.817 -11.317 5.276 1.00 90.44 72 ILE A CA 1
ATOM 577 C C . ILE A 1 72 ? -2.995 -12.296 4.450 1.00 90.44 72 ILE A C 1
ATOM 579 O O . ILE A 1 72 ? -2.277 -11.886 3.530 1.00 90.44 72 ILE A O 1
ATOM 583 N N . LYS A 1 73 ? -3.067 -13.585 4.784 1.00 88.81 73 LYS A N 1
ATOM 584 C CA . LYS A 1 73 ? -2.309 -14.597 4.050 1.00 88.81 73 LYS A CA 1
ATOM 585 C C . LYS A 1 73 ? -2.893 -14.753 2.654 1.00 88.81 73 LYS A C 1
ATOM 587 O O . LYS A 1 73 ? -4.100 -14.659 2.452 1.00 88.81 73 LYS A O 1
ATOM 592 N N . ILE A 1 74 ? -2.030 -15.042 1.684 1.00 85.94 74 ILE A N 1
ATOM 593 C CA . ILE A 1 74 ? -2.463 -15.241 0.296 1.00 85.94 74 ILE A CA 1
ATOM 594 C C . ILE A 1 74 ? -3.449 -16.414 0.156 1.00 85.94 74 ILE A C 1
ATOM 596 O O . ILE A 1 74 ? -4.324 -16.379 -0.706 1.00 85.94 74 ILE A O 1
ATOM 600 N N . ASP A 1 75 ? -3.352 -17.412 1.040 1.00 86.19 75 ASP A N 1
ATOM 601 C CA . ASP A 1 75 ? -4.278 -18.547 1.099 1.00 86.19 75 ASP A CA 1
ATOM 602 C C . ASP A 1 75 ? -5.703 -18.106 1.465 1.00 86.19 75 ASP A C 1
ATOM 604 O O . ASP A 1 75 ? -6.665 -18.579 0.861 1.00 86.19 75 ASP A O 1
ATOM 608 N N . ASP A 1 76 ? -5.842 -17.125 2.363 1.00 87.38 76 ASP A N 1
ATOM 609 C CA . ASP A 1 76 ? -7.139 -16.548 2.742 1.00 87.38 76 ASP A CA 1
ATOM 610 C C . ASP A 1 76 ? -7.736 -15.708 1.595 1.00 87.38 76 ASP A C 1
ATOM 612 O O . ASP A 1 76 ? -8.951 -15.530 1.492 1.00 87.38 76 ASP A O 1
ATOM 616 N N . LEU A 1 77 ? -6.883 -15.228 0.681 1.00 88.56 77 LEU A N 1
ATOM 617 C CA . LEU A 1 77 ? -7.279 -14.472 -0.508 1.00 88.56 77 LEU A CA 1
ATOM 618 C C . LEU A 1 77 ? -7.639 -15.353 -1.709 1.00 88.56 77 LEU A C 1
ATOM 620 O O . LEU A 1 77 ? -8.120 -14.828 -2.714 1.00 88.56 77 LEU A O 1
ATOM 624 N N . GLN A 1 78 ? -7.448 -16.674 -1.633 1.00 86.06 78 GLN A N 1
ATOM 625 C CA . GLN A 1 78 ? -7.619 -17.592 -2.765 1.00 86.06 78 GLN A CA 1
ATOM 626 C C . GLN A 1 78 ? -8.962 -17.427 -3.491 1.00 86.06 78 GLN A C 1
ATOM 628 O O . GLN A 1 78 ? -8.995 -17.478 -4.719 1.00 86.06 78 GLN A O 1
ATOM 633 N N . TYR A 1 79 ? -10.054 -17.243 -2.748 1.00 87.31 79 TYR A N 1
ATOM 634 C CA . TYR A 1 79 ? -11.405 -17.139 -3.312 1.00 87.31 79 TYR A CA 1
ATOM 635 C C . TYR A 1 79 ? -11.700 -15.779 -3.957 1.00 87.31 79 TYR A C 1
ATOM 637 O O . TYR A 1 79 ? -12.641 -15.661 -4.737 1.00 87.31 79 TYR A O 1
ATOM 645 N N . TYR A 1 80 ? -10.882 -14.769 -3.663 1.00 90.31 80 TYR A N 1
ATOM 646 C CA . TYR A 1 80 ? -11.017 -13.406 -4.176 1.00 90.31 80 TYR A CA 1
ATOM 647 C C . TYR A 1 80 ? -10.066 -13.115 -5.342 1.00 90.31 80 TYR A C 1
ATOM 649 O O . TYR A 1 80 ? -10.202 -12.097 -6.023 1.00 90.31 80 TYR A O 1
ATOM 657 N N . LEU A 1 81 ? -9.082 -13.988 -5.563 1.00 90.69 81 LEU A N 1
ATOM 658 C CA . LEU A 1 81 ? -8.105 -13.856 -6.634 1.00 90.69 81 LEU A CA 1
ATOM 659 C C . LEU A 1 81 ? -8.653 -14.421 -7.954 1.00 90.69 81 LEU A C 1
ATOM 661 O O . LEU A 1 81 ? -9.363 -15.429 -7.960 1.00 90.69 81 LEU A O 1
ATOM 665 N N . PRO A 1 82 ? -8.307 -13.806 -9.099 1.00 89.06 82 PRO A N 1
ATOM 666 C CA . PRO A 1 82 ? -8.720 -14.313 -10.398 1.00 89.06 82 PRO A CA 1
ATOM 667 C C . PRO A 1 82 ? -8.071 -15.669 -10.699 1.00 89.06 82 PRO A C 1
ATOM 669 O O . PRO A 1 82 ? -6.968 -15.983 -10.241 1.00 89.06 82 PRO A O 1
ATOM 672 N N . TYR A 1 83 ? -8.749 -16.473 -11.518 1.00 84.25 83 TYR A N 1
ATOM 673 C CA . TYR A 1 83 ? -8.231 -17.774 -11.931 1.00 84.25 83 TYR A CA 1
ATOM 674 C C . TYR A 1 83 ? -6.886 -17.631 -12.663 1.00 84.25 83 TYR A C 1
ATOM 676 O O . TYR A 1 83 ? -6.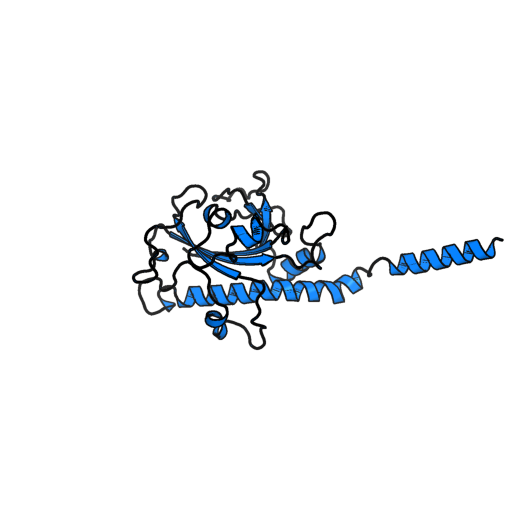722 -16.755 -13.510 1.00 84.25 83 TYR A O 1
ATOM 684 N N . GLY A 1 84 ? -5.925 -18.501 -12.339 1.00 81.94 84 GLY A N 1
ATOM 685 C CA . GLY A 1 84 ? -4.576 -18.464 -12.915 1.00 81.94 84 GLY A CA 1
ATOM 686 C C . GLY A 1 84 ? -3.629 -17.433 -12.289 1.00 81.94 84 GLY A C 1
ATOM 687 O O . GLY A 1 84 ? -2.499 -17.307 -12.755 1.00 81.94 84 GLY A O 1
ATOM 688 N N . PHE A 1 85 ? -4.046 -16.714 -11.240 1.00 84.81 85 PHE A N 1
ATOM 689 C CA . PHE A 1 85 ? -3.141 -15.854 -10.482 1.00 84.81 85 PHE A CA 1
ATOM 690 C C . PHE A 1 85 ? -2.084 -16.682 -9.742 1.00 84.81 85 PHE A C 1
ATOM 692 O O . PHE A 1 85 ? -2.406 -17.571 -8.948 1.00 84.81 85 PHE A O 1
ATOM 699 N N . GLU A 1 86 ? -0.817 -16.371 -9.996 1.00 81.75 86 GLU A N 1
ATOM 700 C CA . GLU A 1 86 ? 0.312 -16.974 -9.298 1.00 81.75 86 GLU A CA 1
ATOM 701 C C . GLU A 1 86 ? 0.372 -16.447 -7.861 1.00 81.75 86 GLU A C 1
ATOM 703 O O . GLU A 1 86 ? 0.508 -15.248 -7.627 1.00 81.75 86 GLU A O 1
ATOM 708 N N . ARG A 1 87 ? 0.244 -17.358 -6.895 1.00 70.69 87 ARG A N 1
ATOM 709 C CA . ARG A 1 87 ? 0.101 -17.028 -5.468 1.00 70.69 87 ARG A CA 1
ATOM 710 C C . ARG A 1 87 ? 1.424 -16.793 -4.749 1.00 70.69 87 ARG A C 1
ATOM 712 O O . ARG A 1 87 ? 1.412 -16.469 -3.566 1.00 70.69 87 ARG A O 1
ATOM 719 N N . ASP A 1 88 ? 2.548 -16.954 -5.439 1.00 66.38 88 ASP A N 1
ATOM 720 C CA . ASP A 1 88 ? 3.851 -16.582 -4.899 1.00 66.38 88 ASP A CA 1
ATOM 721 C C . ASP A 1 88 ? 3.997 -15.059 -5.001 1.00 66.38 88 ASP A C 1
ATOM 723 O O . ASP A 1 88 ? 4.534 -14.500 -5.962 1.00 66.38 88 ASP A O 1
ATOM 727 N N . SER A 1 89 ? 3.349 -14.357 -4.072 1.00 62.91 89 SER A N 1
ATOM 728 C CA . SER A 1 89 ? 3.331 -12.905 -4.077 1.00 62.91 89 SER A CA 1
ATOM 729 C C . SER A 1 89 ? 4.559 -12.368 -3.352 1.00 62.91 89 SER A C 1
ATOM 731 O O . SER A 1 89 ? 4.655 -12.438 -2.129 1.00 62.91 89 SER A O 1
ATOM 733 N N . GLU A 1 90 ? 5.441 -11.700 -4.096 1.00 82.62 90 GLU A N 1
ATOM 734 C CA . GLU A 1 90 ? 6.486 -10.818 -3.544 1.00 82.62 90 GLU A CA 1
ATOM 735 C C . GLU A 1 90 ? 5.900 -9.643 -2.723 1.00 82.62 90 GLU A C 1
ATOM 737 O O . GLU A 1 90 ? 6.634 -8.880 -2.089 1.00 82.62 90 GLU A O 1
ATOM 742 N N . TYR A 1 91 ? 4.573 -9.482 -2.745 1.00 89.94 91 TYR A N 1
ATOM 743 C CA . TYR A 1 91 ? 3.821 -8.434 -2.071 1.00 89.94 91 TYR A CA 1
ATOM 744 C C . TYR A 1 91 ? 3.144 -8.950 -0.801 1.00 89.94 91 TYR A C 1
ATOM 746 O O . TYR A 1 91 ? 2.601 -10.052 -0.753 1.00 89.94 91 TYR A O 1
ATOM 754 N N . THR A 1 92 ? 3.136 -8.110 0.229 1.00 91.94 92 THR A N 1
ATOM 755 C CA . THR A 1 92 ? 2.470 -8.371 1.509 1.00 91.94 92 THR A CA 1
ATOM 756 C C . THR A 1 92 ? 1.267 -7.446 1.655 1.00 91.94 92 THR A C 1
ATOM 758 O O . THR A 1 92 ? 1.384 -6.246 1.398 1.00 91.94 92 THR A O 1
ATOM 761 N N . SER A 1 93 ? 0.127 -7.987 2.090 1.00 93.56 93 SER A N 1
ATOM 762 C CA . SER A 1 93 ? -1.090 -7.230 2.411 1.00 93.56 93 SER A CA 1
ATOM 763 C C . SER A 1 93 ? -1.309 -7.212 3.923 1.00 93.56 93 SER A C 1
ATOM 765 O O . SER A 1 93 ? -1.467 -8.263 4.539 1.00 93.56 93 SER A O 1
ATOM 767 N N . LEU A 1 94 ? -1.320 -6.021 4.520 1.00 94.00 94 LEU A N 1
ATOM 768 C CA . LEU A 1 94 ? -1.505 -5.807 5.953 1.00 94.00 94 LEU A CA 1
ATOM 769 C C . LEU A 1 94 ? -2.731 -4.930 6.223 1.00 94.00 94 LEU A C 1
ATOM 771 O O . LEU A 1 94 ? -2.962 -3.942 5.523 1.00 94.00 94 LEU A O 1
ATOM 775 N N . ILE A 1 95 ? -3.472 -5.270 7.274 1.00 93.06 95 ILE A N 1
ATOM 776 C CA . ILE A 1 95 ? -4.553 -4.456 7.835 1.00 93.06 95 ILE A CA 1
ATOM 777 C C . ILE A 1 95 ? -4.017 -3.741 9.074 1.00 93.06 95 ILE A C 1
ATOM 779 O O . ILE A 1 95 ? -3.496 -4.377 9.990 1.00 93.06 95 ILE A O 1
ATOM 783 N N . TYR A 1 96 ? -4.189 -2.426 9.124 1.00 92.31 96 TYR A N 1
ATOM 784 C CA . TYR A 1 96 ? -3.885 -1.587 10.279 1.00 92.31 96 TYR A CA 1
ATOM 785 C C . TYR A 1 96 ? -5.164 -0.945 10.799 1.00 92.31 96 TYR A C 1
ATOM 787 O O . TYR A 1 96 ? -5.974 -0.486 10.005 1.00 92.31 96 TYR A O 1
ATOM 795 N N . CYS A 1 97 ? -5.325 -0.859 12.116 1.00 92.00 97 CYS A N 1
ATOM 796 C CA . CYS A 1 97 ? -6.456 -0.181 12.748 1.00 92.00 97 CYS A CA 1
ATOM 797 C C . CYS A 1 97 ? -5.910 0.917 13.660 1.00 92.00 97 CYS A C 1
ATOM 799 O O . CYS A 1 97 ? -5.283 0.640 14.684 1.00 92.00 97 CYS A O 1
ATOM 801 N N . LEU A 1 98 ? -6.049 2.163 13.204 1.00 92.31 98 LEU A N 1
ATOM 802 C CA . LEU A 1 98 ? -5.380 3.334 13.767 1.00 92.31 98 LEU A CA 1
ATOM 803 C C . LEU A 1 98 ? -6.373 4.244 14.476 1.00 92.31 98 LEU A C 1
ATOM 805 O O . LEU A 1 98 ? -7.518 4.364 14.047 1.00 92.31 98 LEU A O 1
ATOM 809 N N . ASP A 1 99 ? -5.916 4.905 15.533 1.00 91.56 99 ASP A N 1
ATOM 810 C CA . ASP A 1 99 ? -6.719 5.896 16.242 1.00 91.56 99 ASP A CA 1
ATOM 811 C C . ASP A 1 99 ? -6.807 7.184 15.412 1.00 91.56 99 ASP A C 1
ATOM 813 O O . ASP A 1 99 ? -5.791 7.837 15.140 1.00 91.56 99 ASP A O 1
ATOM 817 N N . ARG A 1 100 ? -8.031 7.552 15.019 1.00 89.00 100 ARG A N 1
ATOM 818 C CA . ARG A 1 100 ? -8.348 8.735 14.210 1.00 89.00 100 ARG A CA 1
ATOM 819 C C . ARG A 1 100 ? -7.982 10.043 14.899 1.00 89.00 100 ARG A C 1
ATOM 821 O O . ARG A 1 100 ? -7.709 11.025 14.212 1.00 89.00 100 ARG A O 1
ATOM 828 N N . GLU A 1 101 ? -8.024 10.074 16.227 1.00 89.25 101 GLU A N 1
ATOM 829 C CA . GLU A 1 101 ? -7.745 11.270 17.025 1.00 89.25 101 GLU A CA 1
ATOM 830 C C . GLU A 1 101 ? -6.236 11.473 17.234 1.00 89.25 101 GLU A C 1
ATOM 832 O O . GLU A 1 101 ? -5.799 12.565 17.606 1.00 89.25 101 GLU A O 1
ATOM 837 N N . SER A 1 102 ? -5.421 10.451 16.951 1.00 89.81 102 SER A N 1
ATOM 838 C CA . SER A 1 102 ? -3.973 10.542 17.098 1.00 89.81 102 SER A CA 1
ATOM 839 C C . SER A 1 102 ? -3.346 11.443 16.030 1.00 89.81 102 SER A C 1
ATOM 841 O O . SER A 1 102 ? -3.683 11.406 14.842 1.00 89.81 102 SER A O 1
ATOM 843 N N . THR A 1 103 ? -2.371 12.255 16.440 1.00 88.25 103 THR A N 1
ATOM 844 C CA . THR A 1 103 ? -1.633 13.119 15.514 1.00 88.25 103 THR A CA 1
ATOM 845 C C . THR A 1 103 ? -0.906 12.273 14.472 1.00 88.25 103 THR A C 1
ATOM 847 O O . THR A 1 103 ? -0.201 11.315 14.803 1.00 88.25 103 THR A O 1
ATOM 850 N N . ASN A 1 104 ? -1.095 12.619 13.197 1.00 86.56 104 ASN A N 1
ATOM 851 C CA . ASN A 1 104 ? -0.522 11.929 12.039 1.00 86.56 104 ASN A CA 1
ATOM 852 C C . ASN A 1 104 ? -0.813 10.416 11.985 1.00 86.56 104 ASN A C 1
ATOM 85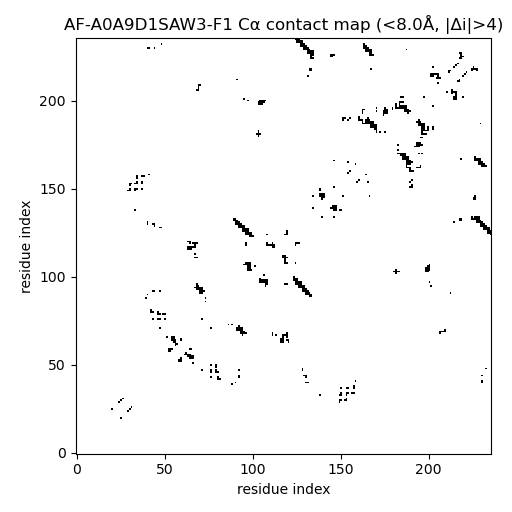4 O O . ASN A 1 104 ? -0.056 9.667 11.353 1.00 86.56 104 ASN A O 1
ATOM 858 N N . LEU A 1 105 ? -1.881 9.959 12.656 1.00 90.62 105 LEU A N 1
ATOM 859 C CA . LEU A 1 105 ? -2.231 8.541 12.779 1.00 90.62 105 LEU A CA 1
ATOM 860 C C . LEU A 1 105 ? -1.045 7.710 13.303 1.00 90.62 105 LEU A C 1
ATOM 862 O O . LEU A 1 105 ? -0.630 6.705 12.719 1.00 90.62 105 LEU A O 1
ATOM 866 N N . SER A 1 106 ? -0.419 8.213 14.368 1.00 89.75 106 SER A N 1
ATOM 867 C CA . SER A 1 106 ? 0.801 7.656 14.959 1.00 89.75 106 SER A CA 1
ATOM 868 C C . SER A 1 106 ? 0.548 6.536 15.965 1.00 89.75 106 SER A C 1
ATOM 870 O O . SER A 1 106 ? 1.506 5.877 16.373 1.00 89.75 106 SER A O 1
ATOM 872 N N . GLN A 1 107 ? -0.709 6.284 16.336 1.00 89.81 107 GLN A N 1
ATOM 873 C CA . GLN A 1 107 ? -1.091 5.272 17.319 1.00 89.81 107 GLN A CA 1
ATOM 874 C C . GLN A 1 107 ? -2.105 4.278 16.740 1.00 89.81 107 GLN A C 1
ATOM 876 O O . GLN A 1 107 ? -2.980 4.640 15.953 1.00 89.81 107 GLN A O 1
ATOM 881 N N . ALA A 1 108 ? -1.970 3.011 17.136 1.00 87.56 108 ALA A N 1
ATOM 882 C CA . ALA A 1 108 ? -2.991 1.994 16.911 1.00 87.56 108 ALA A CA 1
ATOM 883 C C . ALA A 1 108 ? -4.026 2.024 18.036 1.00 87.56 108 ALA A C 1
ATOM 885 O O . ALA A 1 108 ? -3.714 2.413 19.163 1.00 87.56 108 ALA A O 1
ATOM 886 N N . VAL A 1 109 ? -5.240 1.571 17.730 1.00 86.88 109 VAL A N 1
ATOM 887 C CA . VAL A 1 109 ? -6.301 1.436 18.733 1.00 86.88 109 VAL A CA 1
ATOM 888 C C . VAL A 1 109 ? -5.910 0.337 19.733 1.00 86.88 109 VAL A C 1
ATOM 890 O O . VAL A 1 109 ? -5.485 -0.746 19.316 1.00 86.88 109 VAL A O 1
ATOM 893 N N . PRO A 1 110 ? -6.000 0.582 21.051 1.00 77.81 110 PRO A N 1
ATOM 894 C CA . PRO A 1 110 ? -5.666 -0.424 22.052 1.00 77.81 110 PRO A CA 1
ATOM 895 C C . PRO A 1 110 ? -6.683 -1.577 22.054 1.00 77.81 110 PRO A C 1
ATOM 897 O O . PRO A 1 110 ? -7.834 -1.418 21.664 1.00 77.81 110 PRO A O 1
ATOM 900 N N . GLY A 1 111 ? -6.271 -2.749 22.546 1.00 71.50 111 GLY A N 1
ATOM 901 C CA . GLY A 1 111 ? -7.189 -3.877 22.765 1.00 71.50 111 GLY A CA 1
ATOM 902 C C . GLY A 1 111 ? -7.416 -4.795 21.558 1.00 71.50 111 GLY A C 1
ATOM 903 O O . GLY A 1 111 ? -8.360 -5.581 21.567 1.00 71.50 111 GLY A O 1
ATOM 904 N N . CYS A 1 112 ? -6.551 -4.750 20.542 1.00 66.69 112 CYS A N 1
ATOM 905 C CA . CYS A 1 112 ? -6.562 -5.693 19.420 1.00 66.69 112 CYS A CA 1
ATOM 906 C C . CYS A 1 112 ? -6.108 -7.102 19.849 1.00 66.69 112 CYS A C 1
ATOM 908 O O . CYS A 1 112 ? -4.978 -7.509 19.593 1.00 66.69 112 CYS A O 1
ATOM 910 N N . SER A 1 113 ? -6.979 -7.846 20.528 1.00 60.69 113 SER A N 1
ATOM 911 C CA . SER A 1 113 ? -6.800 -9.278 20.783 1.00 60.69 113 SER A CA 1
ATOM 912 C C . SER A 1 113 ? -7.378 -10.092 19.624 1.00 60.69 113 SER A C 1
ATOM 914 O O . SER A 1 113 ? -8.437 -9.748 19.106 1.00 60.69 113 SER A O 1
ATOM 916 N N . ALA A 1 114 ? -6.729 -11.201 19.253 1.00 63.97 114 ALA A N 1
ATOM 917 C CA . ALA A 1 114 ? -7.209 -12.140 18.227 1.00 63.97 114 ALA A CA 1
ATOM 918 C C . ALA A 1 114 ? -8.497 -12.899 18.625 1.00 63.97 114 ALA A C 1
ATOM 920 O O . ALA A 1 114 ? -8.973 -13.758 17.887 1.00 63.97 114 ALA A O 1
ATOM 921 N N . THR A 1 115 ? -9.048 -12.616 19.806 1.00 59.81 115 THR A N 1
ATOM 922 C CA . THR A 1 115 ? -10.269 -13.226 20.337 1.00 59.81 115 THR A CA 1
ATOM 923 C C . THR A 1 115 ? -11.204 -12.145 20.875 1.00 59.81 115 THR A C 1
ATOM 925 O O . THR A 1 115 ? -10.825 -11.419 21.795 1.00 59.81 115 THR A O 1
ATOM 928 N N . GLY A 1 116 ? -12.432 -12.071 20.348 1.00 66.44 116 GLY A N 1
ATOM 929 C CA . GLY A 1 116 ? -13.473 -11.125 20.781 1.00 66.44 116 GLY A CA 1
ATOM 930 C C . GLY A 1 116 ? -13.871 -10.121 19.696 1.00 66.44 116 GLY A C 1
ATOM 931 O O . GLY A 1 116 ? -13.593 -10.336 18.522 1.00 66.44 116 GLY A O 1
ATOM 932 N N . ALA A 1 117 ? -14.538 -9.025 20.065 1.00 69.00 117 ALA A N 1
ATOM 933 C CA . ALA A 1 117 ? -14.856 -7.964 19.109 1.00 69.00 117 ALA A CA 1
ATOM 934 C C . ALA A 1 117 ? -13.561 -7.346 18.554 1.00 69.00 117 ALA A C 1
ATOM 936 O O . ALA A 1 117 ? -12.646 -7.042 19.321 1.00 69.00 117 ALA A O 1
ATOM 937 N N . SER A 1 118 ? -13.478 -7.170 17.233 1.00 81.12 118 SER A N 1
ATOM 938 C CA . SER A 1 118 ? -12.307 -6.548 16.619 1.00 81.12 118 SER A CA 1
ATOM 939 C C . SER A 1 118 ? -12.122 -5.123 17.139 1.00 81.12 118 SER A C 1
ATOM 941 O O . SER A 1 118 ? -13.070 -4.340 17.164 1.00 81.12 118 SER A O 1
ATOM 943 N N . CYS A 1 119 ? -10.888 -4.756 17.491 1.00 82.69 119 CYS A N 1
ATOM 944 C CA . CYS A 1 119 ? -10.538 -3.376 17.844 1.00 82.69 119 CYS A CA 1
ATOM 945 C C . CYS A 1 119 ? -10.811 -2.386 16.702 1.00 82.69 119 CYS A C 1
ATOM 947 O O . CYS A 1 119 ? -10.951 -1.194 16.940 1.00 82.69 119 CYS A O 1
ATOM 949 N N . CYS A 1 120 ? -10.934 -2.882 15.466 1.00 85.75 120 CYS A N 1
ATOM 950 C CA . CYS A 1 120 ? -11.296 -2.076 14.310 1.00 85.75 120 CYS A CA 1
ATOM 951 C C . CYS A 1 120 ? -12.756 -1.598 14.350 1.00 85.75 120 CYS A C 1
ATOM 953 O O . CYS A 1 120 ? -13.124 -0.732 13.566 1.00 85.75 120 CYS A O 1
ATOM 955 N N . ASN A 1 121 ? -13.580 -2.161 15.243 1.00 84.62 121 ASN A N 1
ATOM 956 C CA . ASN A 1 121 ? -14.999 -1.849 15.396 1.00 84.62 121 ASN A CA 1
ATOM 957 C C . ASN A 1 121 ? -15.268 -0.581 16.232 1.00 84.62 121 ASN A C 1
ATOM 959 O O . ASN A 1 121 ? -16.419 -0.162 16.338 1.00 84.62 121 ASN A O 1
ATOM 963 N N . ASP A 1 122 ? -14.251 0.004 16.875 1.00 83.94 122 ASP A N 1
ATOM 964 C CA . ASP A 1 122 ? -14.420 1.245 17.637 1.00 83.94 122 ASP A CA 1
ATOM 965 C C . ASP A 1 122 ? -14.672 2.423 16.669 1.00 83.94 122 ASP A C 1
ATOM 967 O O . ASP A 1 122 ? -13.908 2.575 15.711 1.00 83.94 122 ASP A O 1
ATOM 971 N N . PRO A 1 123 ? -15.691 3.279 16.895 1.00 82.62 123 PRO A N 1
ATOM 972 C CA . PRO A 1 123 ? -15.993 4.430 16.033 1.00 82.62 123 PRO A CA 1
ATOM 973 C C . PRO A 1 123 ? -14.851 5.452 15.904 1.00 82.62 123 PRO A C 1
ATOM 975 O O . PRO A 1 123 ? -14.866 6.281 14.991 1.00 82.62 123 PRO A O 1
ATOM 978 N N . LYS A 1 124 ? -13.861 5.425 16.802 1.00 86.69 124 LYS A N 1
ATOM 979 C CA . LYS A 1 124 ? -12.646 6.246 16.715 1.00 86.69 124 LYS A CA 1
ATOM 980 C C . LYS A 1 124 ? -11.575 5.651 15.801 1.00 86.69 124 LYS A C 1
ATOM 982 O O . LYS A 1 124 ? -10.515 6.250 15.638 1.00 86.69 124 LYS A O 1
ATOM 987 N N . THR A 1 125 ? -11.828 4.499 15.192 1.00 89.38 125 THR A N 1
ATOM 988 C CA . THR A 1 125 ? -10.848 3.811 14.353 1.00 89.38 125 THR A CA 1
ATOM 989 C C . THR A 1 125 ? -10.899 4.289 12.908 1.00 89.38 125 THR A C 1
ATOM 991 O O . THR A 1 125 ? -11.958 4.565 12.354 1.00 89.38 125 THR A O 1
ATOM 994 N N . VAL A 1 126 ? -9.738 4.328 12.259 1.00 90.75 126 VAL A N 1
ATOM 995 C CA . VAL A 1 126 ? -9.626 4.287 10.798 1.00 90.75 126 VAL A CA 1
ATOM 996 C C . VAL A 1 126 ? -8.822 3.050 10.432 1.00 90.75 126 VAL A C 1
ATOM 998 O O . VAL A 1 126 ? -7.670 2.899 10.852 1.00 90.75 126 VAL A O 1
ATOM 1001 N N . ALA A 1 127 ? -9.428 2.155 9.656 1.00 92.06 127 ALA A N 1
ATOM 1002 C CA . ALA A 1 127 ? -8.748 0.961 9.182 1.00 92.06 127 ALA A CA 1
ATOM 1003 C C . ALA A 1 127 ? -8.046 1.245 7.848 1.00 92.06 127 ALA A C 1
ATOM 1005 O O . ALA A 1 127 ? -8.619 1.841 6.942 1.00 92.06 127 ALA A O 1
ATOM 1006 N N . TYR A 1 128 ? -6.803 0.806 7.709 1.00 93.50 128 TYR A N 1
ATOM 1007 C CA . TYR A 1 128 ? -6.011 0.918 6.492 1.00 93.50 128 TYR A CA 1
ATOM 1008 C C . TYR A 1 128 ? -5.649 -0.468 5.989 1.00 93.50 128 TYR A C 1
ATOM 1010 O O . TYR A 1 128 ? -4.986 -1.238 6.682 1.00 93.50 128 TYR A O 1
ATOM 1018 N N . LEU A 1 129 ? -6.028 -0.757 4.750 1.00 94.81 129 LEU A N 1
ATOM 1019 C CA . LEU A 1 129 ? -5.462 -1.856 3.991 1.00 94.81 129 LEU A CA 1
ATOM 1020 C C . LEU A 1 129 ? -4.242 -1.342 3.247 1.00 94.81 129 LEU A C 1
ATOM 1022 O O . LEU A 1 129 ? -4.362 -0.437 2.423 1.00 94.81 129 LEU A O 1
ATOM 1026 N N . VAL A 1 130 ? -3.087 -1.946 3.487 1.00 95.19 130 VAL A N 1
ATOM 1027 C CA . VAL A 1 130 ? -1.849 -1.595 2.796 1.00 95.19 130 VAL A CA 1
ATOM 1028 C C . VAL A 1 130 ? -1.293 -2.837 2.134 1.00 95.19 130 VAL A C 1
ATOM 1030 O O . VAL A 1 130 ? -1.018 -3.834 2.791 1.00 95.19 130 VAL A O 1
ATOM 1033 N N . THR A 1 131 ? -1.118 -2.795 0.821 1.00 94.88 131 THR A N 1
ATOM 1034 C CA . THR A 1 131 ? -0.386 -3.824 0.082 1.00 94.88 131 THR A CA 1
ATOM 1035 C C . THR A 1 131 ? 0.884 -3.216 -0.469 1.00 94.88 131 THR A C 1
ATOM 1037 O O . THR A 1 131 ? 0.835 -2.166 -1.102 1.00 94.88 131 THR A O 1
ATOM 1040 N N . PHE A 1 132 ? 2.023 -3.838 -0.204 1.00 94.50 132 PHE A N 1
ATOM 1041 C CA . PHE A 1 132 ? 3.316 -3.287 -0.586 1.00 94.50 132 PHE A CA 1
ATOM 1042 C C . PHE A 1 132 ? 4.325 -4.377 -0.907 1.00 94.50 132 PHE A C 1
ATOM 1044 O O . PHE A 1 132 ? 4.188 -5.532 -0.509 1.00 94.50 132 PHE A O 1
ATOM 1051 N N . GLY A 1 133 ? 5.371 -3.981 -1.617 1.00 93.00 133 GLY A N 1
ATOM 1052 C CA . GLY A 1 133 ? 6.531 -4.816 -1.878 1.00 93.00 133 GLY A CA 1
ATOM 1053 C C . GLY A 1 133 ? 7.564 -4.066 -2.693 1.00 93.00 133 GLY A C 1
ATOM 1054 O O . GLY A 1 133 ? 7.358 -2.927 -3.121 1.00 93.00 133 GLY A O 1
ATOM 1055 N N . CYS A 1 134 ? 8.710 -4.697 -2.881 1.00 91.62 134 CYS A N 1
ATOM 1056 C CA . CYS A 1 134 ? 9.848 -4.043 -3.496 1.00 91.62 134 CYS A CA 1
ATOM 1057 C C . CYS A 1 134 ? 9.622 -3.748 -4.971 1.00 91.62 134 CYS A C 1
ATOM 1059 O O . CYS A 1 134 ? 9.076 -4.567 -5.704 1.00 91.62 134 CYS A O 1
ATOM 1061 N N . VAL A 1 135 ? 10.093 -2.583 -5.424 1.00 90.56 135 VAL A N 1
ATOM 1062 C CA . VAL A 1 135 ? 10.181 -2.321 -6.862 1.00 90.56 135 VAL A CA 1
ATOM 1063 C C . VAL A 1 135 ? 11.218 -3.294 -7.442 1.00 90.56 135 VAL A C 1
ATOM 1065 O O . VAL A 1 135 ? 12.380 -3.254 -7.004 1.00 90.56 135 VAL A O 1
ATOM 1068 N N . PRO A 1 136 ? 10.851 -4.160 -8.409 1.00 88.19 136 PRO A N 1
ATOM 1069 C CA . PRO A 1 136 ? 11.779 -5.142 -8.956 1.00 88.19 136 PRO A CA 1
ATOM 1070 C C . PRO A 1 136 ? 12.987 -4.476 -9.608 1.00 88.19 136 PRO A C 1
ATOM 1072 O O . PRO A 1 136 ? 12.865 -3.423 -10.232 1.00 88.19 136 PRO A O 1
ATOM 1075 N N . SER A 1 137 ? 14.156 -5.114 -9.512 1.00 85.81 137 SER A N 1
ATOM 1076 C CA . SER A 1 137 ? 15.438 -4.546 -9.954 1.00 85.81 137 SER A CA 1
ATOM 1077 C C . SER A 1 137 ? 15.441 -4.024 -11.385 1.00 85.81 137 SER A C 1
ATOM 1079 O O . SER A 1 137 ? 16.021 -2.973 -11.644 1.00 85.81 137 SER A O 1
ATOM 1081 N N . ARG A 1 138 ? 14.740 -4.726 -12.275 1.00 86.25 138 ARG A N 1
ATOM 1082 C CA . ARG A 1 138 ? 14.581 -4.389 -13.689 1.00 86.25 138 ARG A CA 1
ATOM 1083 C C . ARG A 1 138 ? 13.883 -3.050 -13.938 1.00 86.25 138 ARG A C 1
ATOM 1085 O O . ARG A 1 138 ? 14.198 -2.396 -14.923 1.00 86.25 138 ARG A O 1
ATOM 1092 N N . TRP A 1 139 ? 12.959 -2.659 -13.065 1.00 89.12 139 TRP A N 1
ATOM 1093 C CA . TRP A 1 139 ? 12.126 -1.459 -13.210 1.00 89.12 139 TRP A CA 1
ATOM 1094 C C . TRP A 1 139 ? 12.622 -0.293 -12.351 1.00 89.12 139 TRP A C 1
ATOM 1096 O O . TRP A 1 139 ? 11.900 0.672 -12.100 1.00 89.12 139 TRP A O 1
ATOM 1106 N N . ARG A 1 140 ? 13.858 -0.393 -11.852 1.00 87.88 140 ARG A N 1
ATOM 1107 C CA . ARG A 1 140 ? 14.519 0.664 -11.092 1.00 87.88 140 ARG A CA 1
ATOM 1108 C C . ARG A 1 140 ? 15.480 1.415 -11.995 1.00 87.88 140 ARG A C 1
ATOM 1110 O O . ARG A 1 140 ? 16.262 0.828 -12.738 1.00 87.88 140 ARG A O 1
ATOM 1117 N N . ASN A 1 141 ? 15.480 2.730 -11.862 1.00 84.81 141 ASN A N 1
ATOM 1118 C CA . ASN A 1 141 ? 16.532 3.567 -12.400 1.00 84.81 141 ASN A CA 1
ATOM 1119 C C . ASN A 1 141 ? 17.852 3.245 -11.681 1.00 84.81 141 ASN A C 1
ATOM 1121 O O . ASN A 1 141 ? 17.927 3.303 -10.45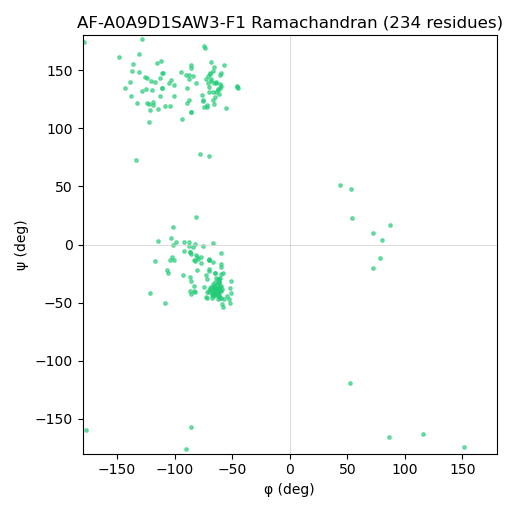4 1.00 84.81 141 ASN A O 1
ATOM 1125 N N . ILE A 1 142 ? 18.894 2.942 -12.452 1.00 78.88 142 ILE A N 1
ATOM 1126 C CA . ILE A 1 142 ? 20.203 2.507 -11.943 1.00 78.88 142 ILE A CA 1
ATOM 1127 C C . ILE A 1 142 ? 20.871 3.584 -11.072 1.00 78.88 142 ILE A C 1
ATOM 1129 O O . ILE A 1 142 ? 21.550 3.255 -10.104 1.00 78.88 142 ILE A O 1
ATOM 1133 N N . PHE A 1 143 ? 20.660 4.866 -11.379 1.00 79.31 143 PHE A N 1
ATOM 1134 C CA . PHE A 1 143 ? 21.315 5.977 -10.686 1.00 79.31 143 PHE A CA 1
ATOM 1135 C C . PHE A 1 143 ? 20.563 6.420 -9.434 1.00 79.31 143 PHE A C 1
ATOM 1137 O O . PHE A 1 143 ? 21.175 6.743 -8.421 1.00 79.31 143 PHE A O 1
ATOM 1144 N N . THR A 1 144 ? 19.231 6.461 -9.503 1.00 82.12 144 THR A N 1
ATOM 1145 C CA . THR A 1 144 ? 18.406 7.007 -8.416 1.00 82.12 144 THR A CA 1
ATOM 1146 C C . THR A 1 144 ? 17.719 5.941 -7.572 1.00 82.12 144 THR A C 1
ATOM 1148 O O . THR A 1 144 ? 17.135 6.282 -6.553 1.00 82.12 144 THR A O 1
ATOM 1151 N N . GLY A 1 145 ? 17.673 4.682 -8.013 1.00 81.06 145 GLY A N 1
ATOM 1152 C CA . GLY A 1 145 ? 16.901 3.598 -7.390 1.00 81.06 145 GLY A CA 1
ATOM 1153 C C . GLY A 1 145 ? 15.380 3.699 -7.576 1.00 81.06 145 GLY A C 1
ATOM 1154 O O . GLY A 1 145 ? 14.690 2.691 -7.438 1.00 81.06 145 GLY A O 1
ATOM 1155 N N . LYS A 1 146 ? 14.864 4.895 -7.893 1.00 87.00 146 LYS A N 1
ATOM 1156 C CA . LYS A 1 146 ? 13.442 5.180 -8.156 1.00 87.00 146 LYS A CA 1
ATOM 1157 C C . LYS A 1 146 ? 12.866 4.316 -9.283 1.00 87.00 146 LYS A C 1
ATOM 1159 O O . LYS A 1 146 ? 13.631 3.936 -10.172 1.00 87.00 146 LYS A O 1
ATOM 1164 N N . PRO A 1 147 ? 11.542 4.075 -9.299 1.00 87.50 147 PRO A N 1
ATOM 1165 C CA . PRO A 1 147 ? 10.851 3.532 -10.464 1.00 87.50 147 PRO A CA 1
ATOM 1166 C C . PRO A 1 147 ? 11.258 4.228 -11.761 1.00 87.50 147 PRO A C 1
ATOM 1168 O O . PRO A 1 147 ? 11.380 5.456 -11.810 1.00 87.50 147 PRO A O 1
ATOM 1171 N N . ASP A 1 148 ? 11.491 3.443 -12.804 1.00 87.81 148 ASP A N 1
ATOM 1172 C CA . ASP A 1 148 ? 11.755 3.966 -14.133 1.00 87.81 148 ASP A CA 1
ATOM 1173 C C . ASP A 1 148 ? 10.479 4.515 -14.797 1.00 87.81 148 ASP A C 1
ATOM 1175 O O . ASP A 1 148 ? 9.354 4.348 -14.322 1.00 87.81 148 ASP A O 1
ATOM 1179 N N . ASN A 1 149 ? 10.652 5.223 -15.915 1.00 85.75 149 ASN A N 1
ATOM 1180 C CA . ASN A 1 149 ? 9.528 5.851 -16.613 1.00 85.75 149 ASN A CA 1
ATOM 1181 C C . ASN A 1 149 ? 8.530 4.826 -17.185 1.00 85.75 149 ASN A C 1
ATOM 1183 O O . ASN A 1 149 ? 7.365 5.162 -17.379 1.00 85.75 149 ASN A O 1
ATOM 1187 N N . ASP A 1 150 ? 8.969 3.593 -17.460 1.00 86.44 150 ASP A N 1
ATOM 1188 C CA . 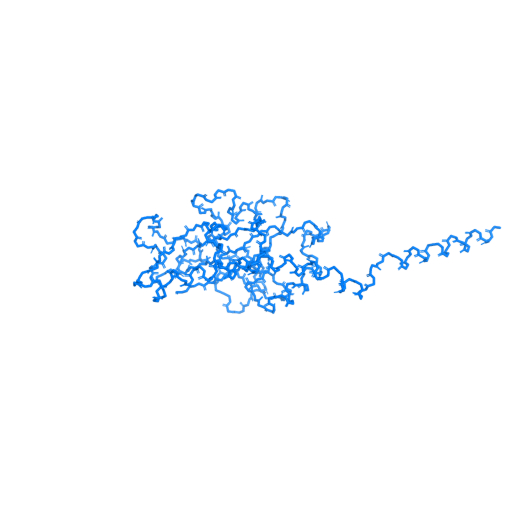ASP A 1 150 ? 8.078 2.543 -17.964 1.00 86.44 150 ASP A CA 1
ATOM 1189 C C . ASP A 1 150 ? 7.151 2.039 -16.875 1.00 86.44 150 ASP A C 1
ATOM 1191 O O . ASP A 1 150 ? 5.947 1.943 -17.114 1.00 86.44 150 ASP A O 1
ATOM 1195 N N . LEU A 1 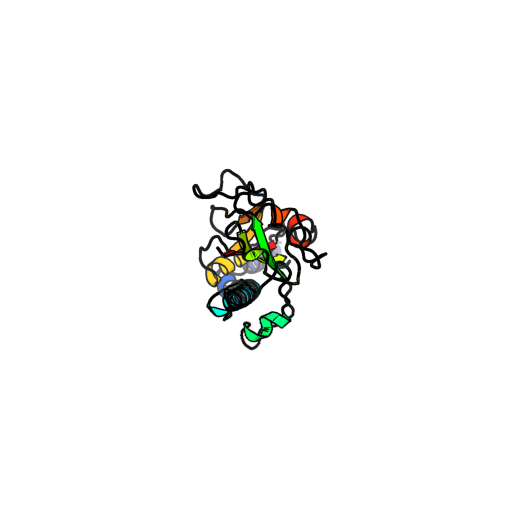151 ? 7.679 1.790 -15.674 1.00 87.75 151 LEU A N 1
ATOM 1196 C CA . LEU A 1 151 ? 6.854 1.411 -14.539 1.00 87.75 151 LEU A CA 1
ATOM 1197 C C . LEU A 1 151 ? 5.872 2.525 -14.196 1.00 87.75 151 LEU A C 1
ATOM 1199 O O . LEU A 1 151 ? 4.691 2.249 -14.038 1.00 87.75 151 LEU A O 1
ATOM 1203 N N . LEU A 1 152 ? 6.310 3.787 -14.175 1.00 87.62 152 LEU A N 1
ATOM 1204 C CA . LEU A 1 152 ? 5.411 4.914 -13.901 1.00 87.62 152 LEU A CA 1
ATOM 1205 C C . LEU A 1 152 ? 4.273 5.031 -14.931 1.00 87.62 152 LEU A C 1
ATOM 1207 O O . LEU A 1 152 ? 3.133 5.290 -14.551 1.00 87.62 152 LEU A O 1
ATOM 1211 N N . LYS A 1 153 ? 4.551 4.801 -16.221 1.00 85.88 153 LYS A N 1
ATOM 1212 C CA . LYS A 1 153 ? 3.513 4.754 -17.268 1.00 85.88 153 LYS A CA 1
ATOM 1213 C C . LYS A 1 153 ? 2.585 3.548 -17.112 1.00 85.88 153 LYS A C 1
ATOM 1215 O O . LYS A 1 153 ? 1.381 3.677 -17.314 1.00 85.88 153 LYS A O 1
ATOM 1220 N N . ALA A 1 154 ? 3.129 2.387 -16.758 1.00 87.69 154 ALA A N 1
ATOM 1221 C CA . ALA A 1 154 ? 2.341 1.189 -16.496 1.00 87.69 154 ALA A CA 1
ATOM 1222 C C . ALA A 1 154 ? 1.396 1.379 -15.300 1.00 87.69 154 ALA A C 1
ATOM 1224 O O . ALA A 1 154 ? 0.232 0.992 -15.365 1.00 87.69 154 ALA A O 1
ATOM 1225 N N . MET A 1 155 ? 1.867 2.032 -14.233 1.00 88.38 155 MET A N 1
ATOM 1226 C CA . MET A 1 155 ? 1.060 2.365 -13.056 1.00 88.38 155 MET A CA 1
ATOM 1227 C C . MET A 1 155 ? -0.164 3.205 -13.432 1.00 88.38 155 MET A C 1
ATOM 1229 O O . MET A 1 155 ? -1.282 2.860 -13.054 1.00 88.38 155 MET A O 1
ATOM 1233 N N . GLU A 1 156 ? 0.037 4.245 -14.242 1.00 85.12 156 GLU A N 1
ATOM 1234 C CA . GLU A 1 156 ? -1.042 5.104 -14.740 1.00 85.12 156 GLU A CA 1
ATOM 1235 C C . GLU A 1 156 ? -2.047 4.341 -15.610 1.00 85.12 156 GLU A C 1
ATOM 1237 O O . GLU A 1 156 ? -3.250 4.534 -15.471 1.00 85.12 156 GLU A O 1
ATOM 1242 N N . ARG A 1 157 ? -1.592 3.439 -16.483 1.00 84.88 157 ARG A N 1
ATOM 1243 C CA . ARG A 1 157 ? -2.501 2.670 -17.346 1.00 84.88 157 ARG A CA 1
ATOM 1244 C C . ARG A 1 157 ? -3.344 1.655 -16.581 1.00 84.88 157 ARG A C 1
ATOM 1246 O O . ARG A 1 157 ? -4.503 1.451 -16.928 1.00 84.88 157 ARG A O 1
ATOM 1253 N N . VAL A 1 158 ? -2.771 1.008 -15.567 1.00 84.50 158 VAL A N 1
ATOM 1254 C CA . VAL A 1 158 ? -3.449 -0.065 -14.821 1.00 84.50 158 VAL A CA 1
ATOM 1255 C C . VAL A 1 158 ? -4.378 0.488 -13.738 1.00 84.50 158 VAL A C 1
ATOM 1257 O O . VAL A 1 158 ? -5.470 -0.047 -13.536 1.00 84.50 158 VAL A O 1
ATOM 1260 N N . VAL A 1 159 ? -3.950 1.530 -13.018 1.00 83.00 159 VAL A N 1
ATOM 1261 C CA . VAL A 1 159 ? -4.685 2.069 -11.856 1.00 83.00 159 VAL A CA 1
ATOM 1262 C C . VAL A 1 159 ? -5.367 3.403 -12.159 1.00 83.00 159 VAL A C 1
ATOM 1264 O O . VAL A 1 159 ? -6.348 3.747 -11.503 1.00 83.00 159 VAL A O 1
ATOM 1267 N N . GLY A 1 160 ? -4.908 4.127 -13.177 1.00 77.25 160 GLY A N 1
ATOM 1268 C CA . GLY A 1 160 ? -5.332 5.495 -13.461 1.00 77.25 160 GLY A CA 1
ATOM 1269 C C . GLY A 1 160 ? -4.518 6.529 -12.680 1.00 77.25 160 GLY A C 1
ATOM 1270 O O . GLY A 1 160 ? -3.479 6.226 -12.095 1.00 77.25 160 GLY A O 1
ATOM 1271 N N . ALA A 1 161 ? -5.023 7.762 -12.646 1.00 66.25 161 ALA A N 1
ATOM 1272 C CA . ALA A 1 161 ? -4.421 8.897 -11.939 1.00 66.25 161 ALA A CA 1
ATOM 1273 C C . ALA A 1 161 ? -4.731 8.924 -10.422 1.00 66.25 161 ALA A C 1
ATOM 1275 O O . ALA A 1 161 ? -4.733 9.980 -9.797 1.00 66.25 161 ALA A O 1
ATOM 1276 N N . GLY A 1 162 ? -5.051 7.774 -9.819 1.00 66.62 162 GLY A N 1
ATOM 1277 C CA . GLY A 1 162 ? -5.360 7.695 -8.390 1.00 66.62 162 GLY A CA 1
ATOM 1278 C C . GLY A 1 162 ? -4.130 7.953 -7.515 1.00 66.62 162 GLY A C 1
ATOM 1279 O O . GLY A 1 162 ? -3.031 7.503 -7.833 1.00 66.62 162 GLY A O 1
ATOM 1280 N N . SER A 1 163 ? -4.318 8.640 -6.388 1.00 72.81 163 SER A N 1
ATOM 1281 C CA . SER A 1 163 ? -3.247 8.974 -5.433 1.00 72.81 163 SER A CA 1
ATOM 1282 C C . SER A 1 163 ? -2.920 7.852 -4.436 1.00 72.81 163 SER A C 1
ATOM 1284 O O . SER A 1 163 ? -1.889 7.870 -3.770 1.00 72.81 163 SER A O 1
ATOM 1286 N N . ASP A 1 164 ? -3.793 6.850 -4.364 1.00 85.25 164 ASP A N 1
ATOM 1287 C CA . ASP A 1 164 ? -3.755 5.757 -3.388 1.00 85.25 164 ASP A CA 1
ATOM 1288 C C . ASP A 1 164 ? -2.748 4.653 -3.742 1.00 85.25 164 ASP A C 1
ATOM 1290 O O . ASP A 1 164 ? -2.431 3.785 -2.923 1.00 85.25 164 ASP A O 1
ATOM 1294 N N . PHE A 1 165 ? -2.239 4.682 -4.975 1.00 90.44 165 PHE A N 1
ATOM 1295 C CA . PHE A 1 165 ? -1.262 3.742 -5.496 1.00 90.44 165 PHE A CA 1
ATOM 1296 C C . PHE A 1 165 ? -0.034 4.474 -6.024 1.00 90.44 165 PHE A C 1
ATOM 1298 O O . PHE A 1 165 ? -0.126 5.445 -6.773 1.00 90.44 165 PHE A O 1
ATOM 1305 N N . GLY A 1 166 ? 1.141 3.981 -5.661 1.00 91.00 166 GLY A N 1
ATOM 1306 C CA . GLY A 1 166 ? 2.380 4.657 -5.988 1.00 91.00 16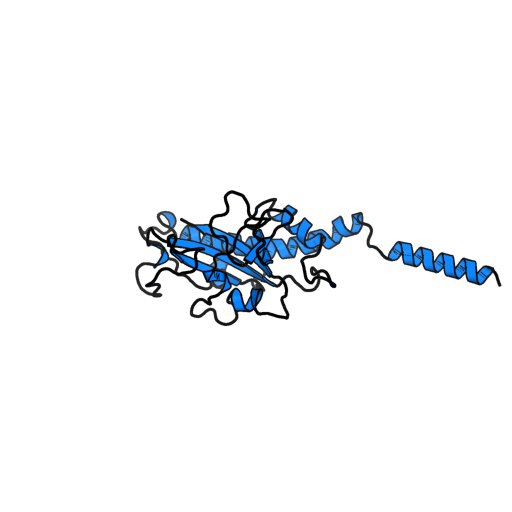6 GLY A CA 1
ATOM 1307 C C . GLY A 1 166 ? 3.598 3.880 -5.530 1.00 91.00 166 GLY A C 1
ATOM 1308 O O . GLY A 1 166 ? 3.546 2.679 -5.258 1.00 91.00 166 GLY A O 1
ATOM 1309 N N . TYR A 1 167 ? 4.702 4.600 -5.406 1.00 90.62 167 TYR A N 1
ATOM 1310 C CA . TYR A 1 167 ? 5.854 4.140 -4.656 1.00 90.62 167 TYR A CA 1
ATOM 1311 C C . TYR A 1 167 ? 6.037 4.976 -3.388 1.00 90.62 167 TYR A C 1
ATOM 1313 O O . TYR A 1 167 ? 5.722 6.165 -3.364 1.00 90.62 167 TYR A O 1
ATOM 1321 N N . ALA A 1 168 ? 6.540 4.356 -2.325 1.00 91.38 168 ALA A N 1
ATOM 1322 C CA . ALA A 1 168 ? 6.817 5.042 -1.071 1.00 91.38 168 ALA A CA 1
ATOM 1323 C C . ALA A 1 168 ? 8.088 5.899 -1.206 1.00 91.38 168 ALA A C 1
ATOM 1325 O O . ALA A 1 168 ? 9.150 5.386 -1.565 1.00 91.38 168 ALA A O 1
ATOM 1326 N N . ASP A 1 169 ? 7.987 7.194 -0.913 1.00 89.25 169 ASP A N 1
ATOM 1327 C CA . ASP A 1 169 ? 9.106 8.146 -0.891 1.00 89.25 169 ASP A CA 1
ATOM 1328 C C . ASP A 1 169 ? 9.068 8.953 0.417 1.00 89.25 169 ASP A C 1
ATOM 1330 O O . ASP A 1 169 ? 8.053 8.989 1.123 1.00 89.25 169 ASP A O 1
ATOM 1334 N N . LYS A 1 170 ? 10.175 9.618 0.758 1.00 87.00 170 LYS A N 1
ATOM 1335 C CA . LYS A 1 170 ? 10.175 10.564 1.881 1.00 87.00 170 LYS A CA 1
ATOM 1336 C C . LYS A 1 170 ? 9.203 11.702 1.577 1.00 87.00 170 LYS A C 1
ATOM 1338 O O . LYS A 1 170 ? 9.217 12.258 0.477 1.00 87.00 170 LYS A O 1
ATOM 1343 N N . SER A 1 171 ? 8.369 12.045 2.553 1.00 80.38 171 SER A N 1
ATOM 1344 C CA . SER A 1 171 ? 7.398 13.126 2.412 1.00 80.38 171 SER A CA 1
ATOM 1345 C C . SER A 1 171 ? 8.108 14.467 2.225 1.00 80.38 171 SER A C 1
ATOM 1347 O O . SER A 1 171 ? 9.073 14.763 2.932 1.00 80.38 171 SER A O 1
ATOM 1349 N N . ASP A 1 172 ? 7.577 15.309 1.347 1.00 80.19 172 ASP A N 1
ATOM 1350 C CA . ASP A 1 172 ? 7.982 16.706 1.201 1.00 80.19 172 ASP A CA 1
ATOM 1351 C C . ASP A 1 172 ? 6.751 17.577 1.446 1.00 80.19 172 ASP A C 1
ATOM 1353 O O . ASP A 1 172 ? 5.779 17.502 0.691 1.00 80.19 172 ASP A O 1
ATOM 1357 N N . ALA A 1 173 ? 6.792 18.387 2.506 1.00 74.12 173 ALA A N 1
ATOM 1358 C CA . ALA A 1 173 ? 5.666 19.221 2.915 1.00 74.12 173 ALA A CA 1
ATOM 1359 C C . ALA A 1 173 ? 5.228 20.212 1.824 1.00 74.12 173 ALA A C 1
ATOM 1361 O O . ALA A 1 173 ? 4.061 20.591 1.771 1.00 74.12 173 ALA A O 1
ATOM 1362 N N . SER A 1 174 ? 6.140 20.593 0.920 1.00 76.62 174 SER A N 1
ATOM 1363 C CA . SER A 1 174 ? 5.838 21.482 -0.208 1.00 76.62 174 SER A CA 1
ATOM 1364 C C . SER A 1 174 ? 4.962 20.840 -1.292 1.00 76.62 174 SER A C 1
ATOM 1366 O O . SER A 1 174 ? 4.457 21.539 -2.167 1.00 76.62 174 SER A O 1
ATOM 1368 N N . ARG A 1 175 ? 4.778 19.516 -1.244 1.00 76.94 175 ARG A N 1
ATOM 1369 C CA . ARG A 1 175 ? 4.062 18.718 -2.253 1.00 76.94 175 ARG A CA 1
ATOM 1370 C C . ARG A 1 175 ? 2.782 18.077 -1.723 1.00 76.94 175 ARG A C 1
ATOM 1372 O O . ARG A 1 175 ? 2.127 17.313 -2.434 1.00 76.94 175 ARG A O 1
ATOM 1379 N N . TRP A 1 176 ? 2.430 18.359 -0.473 1.00 77.12 176 TRP A N 1
ATOM 1380 C CA . TRP A 1 176 ? 1.162 17.916 0.085 1.00 77.12 176 TRP A CA 1
ATOM 1381 C C . TRP A 1 176 ? -0.002 18.593 -0.628 1.00 77.12 176 TRP A C 1
ATOM 1383 O O . TRP A 1 176 ? 0.030 19.792 -0.913 1.00 77.12 176 TRP A O 1
ATOM 1393 N N . ALA A 1 177 ? -1.051 17.817 -0.890 1.00 73.88 177 ALA A N 1
ATOM 1394 C CA . ALA A 1 177 ? -2.324 18.395 -1.279 1.00 73.88 177 ALA A CA 1
ATOM 1395 C C . ALA A 1 177 ? -2.828 19.319 -0.156 1.00 73.88 177 ALA A C 1
ATOM 1397 O O . ALA A 1 177 ? -2.607 19.053 1.026 1.00 73.88 177 ALA A O 1
ATOM 1398 N N . ALA A 1 178 ? -3.548 20.386 -0.508 1.00 73.69 178 ALA A N 1
ATOM 1399 C CA . ALA A 1 178 ? -4.107 21.312 0.483 1.00 73.69 178 ALA A CA 1
ATOM 1400 C C . ALA A 1 178 ? -5.044 20.616 1.494 1.00 73.69 178 ALA A C 1
ATOM 1402 O O . ALA A 1 178 ? -5.211 21.086 2.616 1.00 73.69 178 ALA A O 1
ATOM 1403 N N . THR A 1 179 ? -5.629 19.484 1.095 1.00 74.44 179 THR A N 1
ATOM 1404 C CA . THR A 1 179 ? -6.536 18.648 1.890 1.00 74.44 179 THR A CA 1
ATOM 1405 C C . THR A 1 179 ? -5.829 17.536 2.671 1.00 74.44 179 THR A C 1
ATOM 1407 O O . THR A 1 179 ? -6.503 16.738 3.313 1.00 74.44 179 THR A O 1
ATOM 1410 N N . GLU A 1 180 ? -4.497 17.440 2.615 1.00 80.00 180 GLU A N 1
ATOM 1411 C CA . GLU A 1 180 ? -3.734 16.409 3.322 1.00 80.00 180 GLU A CA 1
ATOM 1412 C C . GLU A 1 180 ? -3.729 16.669 4.836 1.00 80.00 180 GLU A C 1
ATOM 1414 O O . GLU A 1 180 ? -3.249 17.705 5.312 1.00 80.00 180 GLU A O 1
ATOM 1419 N N . THR A 1 181 ? -4.247 15.710 5.603 1.00 76.25 181 THR A N 1
ATOM 1420 C CA . THR A 1 181 ? -4.431 15.827 7.056 1.00 76.25 181 THR A CA 1
ATOM 1421 C C . THR A 1 181 ? -3.426 15.009 7.859 1.00 76.25 181 THR A C 1
ATOM 1423 O O . THR A 1 181 ? -3.141 15.380 8.995 1.00 76.25 181 THR A O 1
ATOM 1426 N N . VAL A 1 182 ? -2.851 13.940 7.294 1.00 83.12 182 VAL A N 1
ATOM 1427 C CA . VAL A 1 182 ? -2.005 12.997 8.045 1.00 83.12 182 VAL A CA 1
ATOM 1428 C C . VAL A 1 182 ? -0.566 13.495 8.173 1.00 83.12 182 VAL A C 1
ATOM 1430 O O . VAL A 1 182 ? 0.043 13.277 9.209 1.00 83.12 182 VAL A O 1
ATOM 1433 N N . LYS A 1 183 ? -0.015 14.177 7.158 1.00 83.31 183 LYS A N 1
ATOM 1434 C CA . LYS A 1 183 ? 1.275 14.907 7.228 1.00 83.31 183 LYS A CA 1
ATOM 1435 C C . LYS A 1 183 ? 2.413 14.146 7.944 1.00 83.31 183 LYS A C 1
ATOM 1437 O O . LYS A 1 183 ? 3.052 14.661 8.863 1.00 83.31 183 LYS A O 1
ATOM 1442 N N . SER A 1 184 ? 2.656 12.904 7.537 1.00 87.62 184 SER A N 1
ATOM 1443 C CA . SER A 1 184 ? 3.674 12.009 8.111 1.00 87.62 184 SER A CA 1
ATOM 1444 C C . SER A 1 184 ? 5.035 12.131 7.410 1.00 87.62 184 SER A C 1
ATOM 1446 O O . SER A 1 184 ? 5.197 12.965 6.523 1.00 87.62 184 SER A O 1
ATOM 1448 N N . THR A 1 185 ? 6.025 11.309 7.795 1.00 89.12 185 THR A N 1
ATOM 1449 C CA . THR A 1 185 ? 7.398 11.356 7.242 1.00 89.12 185 THR A CA 1
ATOM 1450 C C . THR A 1 185 ? 7.586 10.659 5.889 1.00 89.12 185 THR A C 1
ATOM 1452 O O . THR A 1 185 ? 8.643 10.795 5.259 1.00 89.12 185 THR A O 1
ATOM 1455 N N . MET A 1 186 ? 6.594 9.899 5.423 1.00 90.31 186 MET A N 1
ATOM 1456 C CA . MET A 1 186 ? 6.618 9.230 4.122 1.00 90.31 186 MET A CA 1
ATOM 1457 C C . MET A 1 186 ? 5.275 9.371 3.424 1.00 90.31 186 MET A C 1
ATOM 1459 O O . MET A 1 186 ? 4.227 9.430 4.061 1.00 90.31 186 MET A O 1
ATOM 1463 N N . ALA A 1 187 ? 5.313 9.396 2.100 1.00 90.19 187 ALA A N 1
ATOM 1464 C CA . ALA A 1 187 ? 4.124 9.520 1.282 1.00 90.19 187 ALA A CA 1
ATOM 1465 C C . ALA A 1 187 ? 4.159 8.561 0.094 1.00 90.19 187 ALA A C 1
ATOM 1467 O O . ALA A 1 187 ? 5.222 8.150 -0.379 1.00 90.19 187 ALA A O 1
ATOM 1468 N N . ILE A 1 188 ? 2.968 8.229 -0.387 1.00 89.69 188 ILE A N 1
ATOM 1469 C CA . ILE A 1 188 ? 2.751 7.577 -1.665 1.00 89.69 188 ILE A CA 1
ATOM 1470 C C . ILE A 1 188 ? 2.957 8.626 -2.746 1.00 89.69 188 ILE A C 1
ATOM 1472 O O . ILE A 1 188 ? 2.326 9.687 -2.753 1.00 89.69 188 ILE A O 1
ATOM 1476 N N . ARG A 1 189 ? 3.871 8.313 -3.657 1.00 86.31 189 ARG A N 1
ATOM 1477 C CA . ARG A 1 189 ? 4.170 9.123 -4.822 1.00 86.31 189 ARG A CA 1
ATOM 1478 C C . ARG A 1 189 ? 3.786 8.359 -6.078 1.00 86.31 189 ARG A C 1
ATOM 1480 O O . ARG A 1 189 ? 4.351 7.309 -6.380 1.00 86.31 189 ARG A O 1
ATOM 1487 N N . GLY A 1 190 ? 2.821 8.905 -6.805 1.00 78.88 190 GLY A N 1
ATOM 1488 C CA . GLY A 1 190 ? 2.502 8.475 -8.159 1.00 78.88 190 GLY A CA 1
ATOM 1489 C C . GLY A 1 190 ? 3.371 9.188 -9.198 1.00 78.88 190 GLY A C 1
ATOM 1490 O O . GLY A 1 190 ? 4.451 9.712 -8.904 1.00 78.88 190 GLY A O 1
ATOM 1491 N N . ARG A 1 191 ? 2.871 9.237 -10.434 1.00 69.19 191 ARG A N 1
ATOM 1492 C CA . ARG A 1 191 ? 3.448 10.072 -11.497 1.00 69.19 191 ARG A CA 1
ATOM 1493 C C . ARG A 1 191 ? 3.174 11.566 -11.270 1.00 69.19 191 ARG A C 1
ATOM 1495 O O . ARG A 1 191 ? 3.980 12.398 -11.681 1.00 69.19 191 ARG A O 1
ATOM 1502 N N . GLU A 1 192 ? 2.058 11.892 -10.621 1.00 67.38 192 GLU A N 1
ATOM 1503 C CA . GLU A 1 192 ? 1.652 13.269 -10.336 1.00 67.38 192 GLU A CA 1
ATOM 1504 C C . GLU A 1 192 ? 2.472 13.929 -9.214 1.00 67.38 192 GLU A C 1
ATOM 1506 O O . GLU A 1 192 ? 3.298 13.305 -8.542 1.00 67.38 192 GLU A O 1
ATOM 1511 N N . VAL A 1 193 ? 2.280 15.242 -9.050 1.00 65.31 193 VAL A N 1
ATOM 1512 C CA . VAL A 1 193 ? 3.046 16.073 -8.105 1.00 65.31 193 VAL A CA 1
ATOM 1513 C C . VAL A 1 193 ? 2.514 15.955 -6.673 1.00 65.31 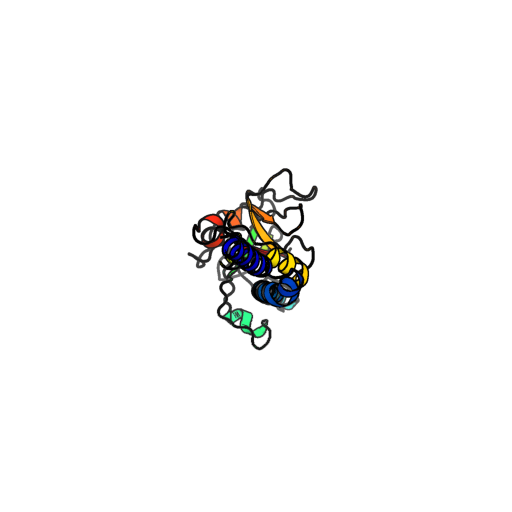193 VAL A C 1
ATOM 1515 O O . VAL A 1 193 ? 3.258 16.225 -5.732 1.00 65.31 193 VAL A O 1
ATOM 1518 N N . THR A 1 194 ? 1.257 15.546 -6.501 1.00 68.69 194 THR A N 1
ATOM 1519 C CA . THR A 1 194 ? 0.591 15.464 -5.199 1.00 68.69 194 THR A CA 1
ATOM 1520 C C . THR A 1 194 ? 0.948 14.189 -4.453 1.00 68.69 194 THR A C 1
ATOM 1522 O O . THR A 1 194 ? 1.007 13.100 -5.024 1.00 68.69 194 THR A O 1
ATOM 1525 N N . TYR A 1 195 ? 1.163 14.339 -3.151 1.00 77.69 195 TYR A N 1
ATOM 1526 C CA . TYR A 1 195 ? 1.475 13.250 -2.235 1.00 77.69 195 TYR A CA 1
ATOM 1527 C C . TYR A 1 195 ? 0.281 12.881 -1.368 1.00 77.69 195 TYR A C 1
ATOM 1529 O O . TYR A 1 195 ? -0.378 13.774 -0.839 1.00 77.69 195 TYR A O 1
ATOM 1537 N N . THR A 1 196 ? 0.089 11.575 -1.173 1.00 86.00 196 THR A N 1
ATOM 1538 C CA . THR A 1 196 ? -0.797 11.022 -0.142 1.00 86.00 196 THR A CA 1
ATOM 1539 C C . THR A 1 196 ? 0.053 10.494 1.001 1.00 86.00 196 THR A C 1
ATOM 1541 O O . THR A 1 196 ? 0.895 9.616 0.809 1.00 86.00 196 THR A O 1
ATOM 1544 N N . SER A 1 197 ? -0.119 11.042 2.196 1.00 89.06 197 SER A N 1
ATOM 1545 C CA . SER A 1 197 ? 0.701 10.690 3.357 1.00 89.06 197 SER A CA 1
ATOM 1546 C C . SER A 1 197 ? 0.405 9.270 3.847 1.00 89.06 197 SER A C 1
ATOM 1548 O O . SER A 1 197 ? -0.748 8.867 3.975 1.00 89.06 197 SER A O 1
ATOM 1550 N N . ILE A 1 198 ? 1.457 8.510 4.157 1.00 92.06 198 ILE A N 1
ATOM 1551 C CA . ILE A 1 198 ? 1.338 7.172 4.749 1.00 92.06 198 ILE A CA 1
ATOM 1552 C C . ILE A 1 198 ? 1.260 7.343 6.271 1.00 92.06 198 ILE A C 1
ATOM 1554 O O . ILE A 1 198 ? 2.180 7.937 6.826 1.00 92.06 198 ILE A O 1
ATOM 1558 N N . PRO A 1 199 ? 0.241 6.837 6.981 1.00 93.12 199 PRO A N 1
ATOM 1559 C CA . PRO A 1 199 ? 0.133 6.972 8.435 1.00 93.12 199 PRO A CA 1
ATOM 1560 C C . PRO A 1 199 ? 1.429 6.669 9.195 1.00 93.12 199 PRO A C 1
ATOM 1562 O O . PRO A 1 199 ? 2.111 5.678 8.911 1.00 93.12 199 PRO A O 1
ATOM 1565 N N . GLN A 1 200 ? 1.767 7.501 10.186 1.00 93.81 200 GLN A N 1
ATOM 1566 C CA . GLN A 1 200 ? 3.053 7.397 10.878 1.00 93.81 200 GLN A CA 1
ATOM 1567 C C . GLN A 1 200 ? 3.229 6.035 11.558 1.00 93.81 200 GLN A C 1
ATOM 1569 O O . GLN A 1 200 ? 4.329 5.481 11.528 1.00 93.81 200 GLN A O 1
ATOM 1574 N N . TYR A 1 201 ? 2.148 5.459 12.094 1.00 92.56 201 TYR A N 1
ATOM 1575 C CA . TYR A 1 201 ? 2.186 4.137 12.714 1.00 92.56 201 TYR A CA 1
ATOM 1576 C C . TYR A 1 201 ? 2.641 3.037 11.741 1.00 92.56 201 TYR A C 1
ATOM 1578 O O . TYR A 1 201 ? 3.445 2.189 12.122 1.00 92.56 201 TYR A O 1
ATOM 1586 N N . ILE A 1 202 ? 2.191 3.079 10.480 1.00 92.94 202 ILE A N 1
ATOM 1587 C CA . ILE A 1 202 ? 2.551 2.102 9.434 1.00 92.94 202 ILE A CA 1
ATOM 1588 C C . ILE A 1 202 ? 4.048 2.193 9.105 1.00 92.94 202 ILE A C 1
ATOM 1590 O O . ILE A 1 202 ? 4.705 1.181 8.862 1.00 92.94 202 ILE A O 1
ATOM 1594 N N . ILE A 1 203 ? 4.601 3.409 9.135 1.00 91.94 203 ILE A N 1
ATOM 1595 C CA . ILE A 1 203 ? 6.015 3.678 8.856 1.00 91.94 203 ILE A CA 1
ATOM 1596 C C . ILE A 1 203 ? 6.911 3.176 9.994 1.00 91.94 203 ILE A C 1
ATOM 1598 O O . ILE A 1 203 ? 7.955 2.571 9.739 1.00 91.94 203 ILE A O 1
ATOM 1602 N N . SER A 1 204 ? 6.558 3.459 11.251 1.00 89.94 204 SER A N 1
ATOM 1603 C CA . SER A 1 204 ? 7.453 3.235 12.394 1.00 89.94 204 SER A CA 1
ATOM 1604 C C . SER A 1 204 ? 7.291 1.885 13.079 1.00 89.94 204 SER A C 1
ATOM 1606 O O . SER A 1 204 ? 8.256 1.415 13.677 1.00 89.94 204 SER A O 1
ATOM 1608 N N . ASN A 1 205 ? 6.112 1.264 13.010 1.00 88.00 205 ASN A N 1
ATOM 1609 C CA . ASN A 1 205 ? 5.793 0.085 13.811 1.00 88.00 205 ASN A CA 1
ATOM 1610 C C . ASN A 1 205 ? 5.638 -1.182 12.964 1.00 88.00 205 ASN A C 1
ATOM 1612 O O . ASN A 1 205 ? 5.366 -1.151 11.763 1.00 88.00 205 ASN A O 1
ATOM 1616 N N . SER A 1 206 ? 5.806 -2.324 13.624 1.00 83.75 206 SER A N 1
ATOM 1617 C CA . SER A 1 206 ? 5.483 -3.644 13.092 1.00 83.75 206 SER A CA 1
ATOM 1618 C C . SER A 1 206 ? 4.286 -4.206 13.843 1.00 83.75 206 SER A C 1
ATOM 1620 O O . SER A 1 206 ? 4.270 -4.162 15.069 1.00 83.75 206 SER A O 1
ATOM 1622 N N . LEU A 1 207 ? 3.324 -4.763 13.111 1.00 83.00 207 LEU A N 1
ATOM 1623 C CA . LEU A 1 207 ? 2.241 -5.538 13.708 1.00 83.00 207 LEU A CA 1
ATOM 1624 C C . LEU A 1 207 ? 2.787 -6.858 14.269 1.00 83.00 207 LEU A C 1
ATOM 1626 O O . LEU A 1 207 ? 3.728 -7.442 13.711 1.00 83.00 207 LEU A O 1
ATOM 1630 N N . ASP A 1 208 ? 2.173 -7.332 15.347 1.00 75.50 208 ASP A N 1
ATOM 1631 C CA . ASP A 1 208 ? 2.526 -8.604 15.970 1.00 75.50 208 ASP A CA 1
ATOM 1632 C C . ASP A 1 208 ? 2.322 -9.769 14.990 1.00 75.50 208 ASP A C 1
ATOM 1634 O O . ASP A 1 208 ? 1.373 -9.804 14.210 1.00 75.50 208 ASP A O 1
ATOM 1638 N N . GLY A 1 209 ? 3.262 -10.718 14.978 1.00 75.25 209 GLY A N 1
ATOM 1639 C CA . GLY A 1 209 ? 3.229 -11.885 14.086 1.00 75.25 209 GLY A CA 1
ATOM 1640 C C . GLY A 1 209 ? 3.672 -11.639 12.635 1.00 75.25 209 GLY A C 1
ATOM 1641 O O . GLY A 1 209 ? 3.939 -12.604 11.925 1.00 75.25 209 GLY A O 1
ATOM 1642 N N . VAL A 1 210 ? 3.837 -10.383 12.199 1.00 80.44 210 VAL A N 1
ATOM 1643 C CA . VAL A 1 210 ? 4.257 -10.039 10.821 1.00 80.44 210 VAL A CA 1
ATOM 1644 C C . VAL A 1 210 ? 5.787 -10.045 10.653 1.00 80.44 210 VAL A C 1
ATOM 1646 O O . VAL A 1 210 ? 6.319 -10.350 9.581 1.00 80.44 210 VAL A O 1
ATOM 1649 N N . GLY A 1 211 ? 6.529 -9.714 11.715 1.00 80.19 211 GLY A N 1
ATOM 1650 C CA . GLY A 1 211 ? 7.994 -9.785 11.752 1.00 80.19 211 GLY A CA 1
ATOM 1651 C C . GLY A 1 211 ? 8.683 -9.045 10.594 1.00 80.19 211 GLY A C 1
ATOM 1652 O O . GLY A 1 211 ? 8.544 -7.827 10.429 1.00 80.19 211 GLY A O 1
ATOM 1653 N N . ASN A 1 212 ? 9.439 -9.792 9.780 1.00 84.00 212 ASN A N 1
ATOM 1654 C CA . ASN A 1 212 ? 10.241 -9.263 8.667 1.00 84.00 212 ASN A CA 1
ATOM 1655 C C . ASN A 1 212 ? 9.416 -8.755 7.476 1.00 84.00 212 ASN A C 1
ATOM 1657 O O . ASN A 1 212 ? 9.963 -8.053 6.629 1.00 84.00 212 ASN A O 1
ATOM 1661 N N . LYS A 1 213 ? 8.119 -9.074 7.415 1.00 86.38 213 LYS A N 1
ATOM 1662 C CA . LYS A 1 213 ? 7.216 -8.620 6.351 1.00 86.38 213 LYS A CA 1
ATOM 1663 C C . LYS A 1 213 ? 6.566 -7.266 6.644 1.00 86.38 213 LYS A C 1
ATOM 1665 O O . LYS A 1 213 ? 5.745 -6.800 5.868 1.00 86.38 213 LYS A O 1
ATOM 1670 N N . SER A 1 214 ? 6.896 -6.627 7.767 1.00 90.19 214 SER A N 1
ATOM 1671 C CA . SER A 1 214 ? 6.337 -5.320 8.128 1.00 90.19 214 SER A CA 1
ATOM 1672 C C . SER A 1 214 ? 6.805 -4.217 7.173 1.00 90.19 214 SER A C 1
ATOM 1674 O O . SER A 1 214 ? 7.931 -4.249 6.673 1.00 90.19 214 SER A O 1
ATOM 1676 N N . PHE A 1 215 ? 5.962 -3.200 6.959 1.00 91.62 215 PHE A N 1
ATOM 1677 C CA . PHE A 1 215 ? 6.263 -2.097 6.037 1.00 91.62 215 PHE A CA 1
ATOM 1678 C C . PHE A 1 215 ? 7.598 -1.415 6.360 1.00 91.62 215 PHE A C 1
ATOM 1680 O O . PHE A 1 215 ? 8.432 -1.218 5.478 1.00 91.62 215 PHE A O 1
ATOM 1687 N N . ASN A 1 216 ? 7.855 -1.143 7.641 1.00 90.81 216 ASN A N 1
ATOM 1688 C CA . ASN A 1 216 ? 9.127 -0.606 8.113 1.00 90.81 216 ASN A CA 1
ATOM 1689 C C . ASN A 1 216 ? 10.335 -1.441 7.640 1.00 90.81 216 ASN A C 1
ATOM 1691 O O . ASN A 1 216 ? 11.327 -0.905 7.140 1.00 90.81 216 ASN A O 1
ATOM 1695 N N . LYS A 1 217 ? 10.253 -2.768 7.777 1.00 90.00 217 LYS A N 1
ATOM 1696 C CA . LYS A 1 217 ? 11.357 -3.673 7.449 1.00 90.00 217 LYS A CA 1
ATOM 1697 C C . LYS A 1 217 ? 11.546 -3.840 5.953 1.00 90.00 217 LYS A C 1
ATOM 1699 O O . LYS A 1 217 ? 12.692 -3.918 5.533 1.00 90.00 217 LYS A O 1
ATOM 1704 N N . VAL A 1 218 ? 10.470 -3.862 5.169 1.00 90.19 218 VAL A N 1
ATOM 1705 C CA . VAL A 1 218 ? 10.532 -4.072 3.714 1.00 90.19 218 VAL A CA 1
ATOM 1706 C C . VAL A 1 218 ? 10.841 -2.778 2.963 1.00 90.19 218 VAL A C 1
ATOM 1708 O O . VAL A 1 218 ? 11.638 -2.810 2.031 1.00 90.19 218 VAL A O 1
ATOM 1711 N N . CYS A 1 219 ? 10.256 -1.652 3.379 1.00 90.12 219 CYS A N 1
ATOM 1712 C CA . CYS A 1 219 ? 10.191 -0.424 2.581 1.00 90.12 219 CYS A CA 1
ATOM 1713 C C . CYS A 1 219 ? 10.918 0.782 3.170 1.00 90.12 219 CYS A C 1
ATOM 1715 O O . CYS A 1 219 ? 11.142 1.754 2.454 1.00 90.12 219 CYS A O 1
ATOM 1717 N N . VAL A 1 220 ? 11.292 0.740 4.452 1.00 88.19 220 VAL A N 1
ATOM 1718 C CA . VAL A 1 220 ? 11.997 1.854 5.111 1.00 88.19 220 VAL A CA 1
ATOM 1719 C C . VAL A 1 220 ? 13.453 1.491 5.377 1.00 88.19 220 VAL A C 1
ATOM 1721 O O . VAL A 1 220 ? 14.363 2.232 5.017 1.00 88.19 220 VAL A O 1
ATOM 1724 N N . ASN A 1 221 ? 13.685 0.326 5.981 1.00 84.88 221 ASN A N 1
ATOM 1725 C CA . ASN A 1 221 ? 14.998 -0.079 6.482 1.00 84.88 221 ASN A CA 1
ATOM 1726 C C . ASN A 1 221 ? 15.729 -1.101 5.591 1.00 84.88 221 ASN A C 1
ATOM 1728 O O . ASN A 1 221 ? 16.806 -1.577 5.956 1.00 84.88 221 ASN A O 1
ATOM 1732 N N . ASN A 1 222 ? 15.184 -1.437 4.420 1.00 86.81 222 ASN A N 1
ATOM 1733 C CA . ASN A 1 222 ? 15.765 -2.433 3.524 1.00 86.81 222 ASN A CA 1
ATOM 1734 C C . ASN A 1 222 ? 16.674 -1.805 2.460 1.00 86.81 222 ASN A C 1
ATOM 1736 O O . ASN A 1 222 ? 16.213 -1.234 1.475 1.00 86.81 222 ASN A O 1
ATOM 1740 N N . LYS A 1 223 ? 17.990 -2.000 2.590 1.00 83.12 223 LYS A N 1
ATOM 1741 C CA . LYS A 1 223 ? 18.964 -1.506 1.600 1.00 83.12 223 LYS A CA 1
ATOM 1742 C C . LYS A 1 223 ? 18.813 -2.146 0.215 1.00 83.12 223 LYS A C 1
ATOM 1744 O O . LYS A 1 223 ? 19.122 -1.503 -0.782 1.00 83.12 223 LYS A O 1
ATOM 1749 N N . ASN A 1 224 ? 18.318 -3.382 0.139 1.00 83.94 224 ASN A N 1
ATOM 1750 C CA . ASN A 1 224 ? 18.120 -4.089 -1.133 1.00 83.94 224 ASN A CA 1
ATOM 1751 C C . ASN A 1 224 ? 16.864 -3.599 -1.879 1.00 83.94 224 ASN A C 1
ATOM 1753 O O . ASN A 1 224 ? 16.655 -3.915 -3.056 1.00 83.94 224 ASN A O 1
ATOM 1757 N N . CYS A 1 225 ? 16.042 -2.807 -1.193 1.00 85.44 225 CYS A N 1
ATOM 1758 C CA . CYS A 1 225 ? 14.751 -2.319 -1.630 1.00 85.44 225 CYS A CA 1
ATOM 1759 C C . CYS A 1 225 ? 14.641 -0.815 -1.344 1.00 85.44 225 CYS A C 1
ATOM 1761 O O . CYS A 1 225 ? 13.945 -0.401 -0.421 1.00 85.44 225 CYS A O 1
ATOM 1763 N N . PRO A 1 226 ? 15.354 0.023 -2.118 1.00 84.31 226 PRO A N 1
ATOM 1764 C CA . PRO A 1 226 ? 15.397 1.463 -1.872 1.00 84.31 226 PRO A CA 1
ATOM 1765 C C . PRO A 1 226 ? 14.036 2.143 -2.069 1.00 84.31 226 PRO A C 1
ATOM 1767 O O . PRO A 1 226 ? 13.800 3.205 -1.505 1.00 84.31 226 PRO A O 1
ATOM 1770 N N . TYR A 1 227 ? 13.159 1.535 -2.873 1.00 89.75 227 TYR A N 1
ATOM 1771 C CA . TYR A 1 227 ? 11.797 1.987 -3.113 1.00 89.75 227 TYR A CA 1
ATOM 1772 C C . TYR A 1 227 ? 10.854 0.785 -3.145 1.00 89.75 227 TYR A C 1
ATOM 1774 O O . TYR A 1 227 ? 11.174 -0.258 -3.727 1.00 89.75 227 TYR A O 1
ATOM 1782 N N . CYS A 1 228 ? 9.678 0.967 -2.555 1.00 91.88 228 CYS A N 1
ATOM 1783 C CA . CYS A 1 228 ? 8.585 0.004 -2.574 1.00 91.88 228 CYS A CA 1
ATOM 1784 C C . CYS A 1 228 ? 7.412 0.535 -3.373 1.00 91.88 228 CYS A C 1
ATOM 1786 O O . CYS A 1 228 ? 7.083 1.711 -3.247 1.00 91.88 228 CYS A O 1
ATOM 1788 N N . LEU A 1 229 ? 6.737 -0.351 -4.100 1.00 92.56 229 LEU A N 1
ATOM 1789 C CA . LEU A 1 229 ? 5.366 -0.114 -4.527 1.00 92.56 229 LEU A CA 1
ATOM 1790 C C . LEU A 1 229 ? 4.438 -0.253 -3.322 1.00 92.56 229 LEU A C 1
ATOM 1792 O O . LEU A 1 229 ? 4.648 -1.114 -2.467 1.00 92.56 229 LEU A O 1
ATOM 1796 N N . ILE A 1 230 ? 3.423 0.597 -3.266 1.00 93.81 230 ILE A N 1
ATOM 1797 C CA . ILE A 1 230 ? 2.430 0.624 -2.200 1.00 93.81 230 ILE A CA 1
ATOM 1798 C C . ILE A 1 230 ? 1.062 0.962 -2.789 1.00 93.81 230 ILE A C 1
ATOM 1800 O O . ILE A 1 230 ? 0.927 1.879 -3.597 1.00 93.81 230 ILE A O 1
ATOM 1804 N N . TYR A 1 231 ? 0.054 0.213 -2.359 1.00 93.75 231 TYR A N 1
ATOM 1805 C CA . TYR A 1 231 ? -1.356 0.503 -2.560 1.00 93.75 231 TYR A CA 1
ATOM 1806 C C . TYR A 1 231 ? -2.030 0.574 -1.192 1.00 93.75 231 TYR A C 1
ATOM 1808 O O . TYR A 1 231 ? -1.984 -0.394 -0.428 1.00 93.75 231 TYR A O 1
ATOM 1816 N N . MET A 1 232 ? -2.632 1.714 -0.875 1.00 93.00 232 MET A N 1
ATOM 1817 C CA . MET A 1 232 ? -3.321 1.956 0.381 1.00 93.00 232 MET A CA 1
ATOM 1818 C C . MET A 1 232 ? -4.798 2.27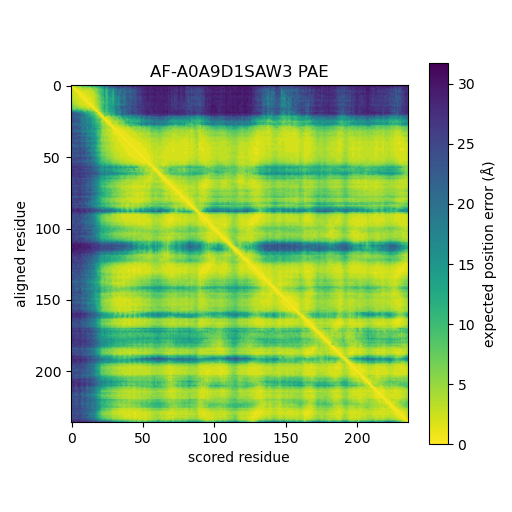4 0.149 1.00 93.00 232 MET A C 1
ATOM 1820 O O . MET A 1 232 ? -5.122 3.120 -0.668 1.00 93.00 232 MET A O 1
ATOM 1824 N N . THR A 1 233 ? -5.693 1.641 0.903 1.00 92.38 233 THR A N 1
ATOM 1825 C CA . THR A 1 233 ? -7.119 2.002 0.948 1.00 92.38 233 THR A CA 1
ATOM 1826 C C . THR A 1 233 ? -7.528 2.187 2.405 1.00 92.38 233 THR A C 1
ATOM 1828 O O . THR A 1 233 ? -7.233 1.321 3.230 1.00 92.38 233 THR A O 1
ATOM 1831 N N . SER A 1 234 ? -8.213 3.284 2.729 1.00 90.12 234 SER A N 1
ATOM 1832 C CA . SER A 1 234 ? -8.796 3.503 4.058 1.00 90.12 234 SER A CA 1
ATOM 1833 C C . SER A 1 234 ? -10.262 3.065 4.124 1.00 90.12 234 SER A C 1
ATOM 1835 O O . SER A 1 234 ? -11.005 3.195 3.150 1.00 90.12 234 SER A O 1
ATOM 1837 N N . TYR A 1 235 ? -10.679 2.602 5.297 1.00 84.38 235 TYR A N 1
ATOM 1838 C CA . TYR A 1 235 ? -12.046 2.248 5.668 1.00 84.38 235 TYR A CA 1
ATOM 1839 C C . TYR A 1 235 ? -12.432 3.022 6.932 1.00 84.38 235 TYR A C 1
ATOM 1841 O O . TYR A 1 235 ? -11.590 3.264 7.805 1.00 84.38 235 TYR A O 1
ATOM 1849 N N . HIS A 1 236 ? -13.698 3.425 6.984 1.00 66.50 236 HIS A N 1
ATOM 1850 C CA . HIS A 1 236 ? -14.316 4.175 8.074 1.00 66.50 236 HIS A CA 1
ATOM 1851 C C . HIS A 1 236 ? -15.381 3.333 8.757 1.00 66.50 236 HIS A C 1
ATOM 1853 O O . HIS A 1 236 ? -16.022 2.535 8.035 1.00 66.50 236 HIS A O 1
#

Secondary structure (DSSP, 8-state):
-HHHHHHHHHHHHHHHHHSS--HHHIIIIIHHHHHHHHHHHHHHHHHHHHHHHHTSTTTTSSSS----SEEE-TTTTTTTSPTT-----S-EEEEEEEETTSGGG--BPTT--SSSS-GGGSTTEEEEEEEEEEPPGGGB-TTT-SB-HHHHHHHHHHH-S-TTEEEEEE--GGGB-TT-----SEEEE-SSS-EEEP-HHHHH---TTTGGGSHIIIIIS-TT-SSEEEEEEEE-

Mean predicted aligned error: 8.99 Å

Solvent-accessible surface area (backbone atoms only — not comparable to full-atom values): 12962 Å² total; per-residue (Å²): 123,67,68,62,55,54,50,52,52,51,52,50,48,57,48,56,70,66,71,52,76,51,68,67,55,38,60,71,56,52,26,58,55,34,30,52,56,48,45,52,58,51,49,52,42,50,14,52,50,49,54,50,49,52,28,28,57,66,71,50,78,43,93,55,37,71,58,68,69,31,70,60,52,65,76,80,32,54,89,54,46,65,89,90,63,76,77,85,57,82,52,46,39,35,36,44,38,23,24,64,86,36,74,30,33,50,38,63,47,76,74,70,49,100,71,76,77,24,40,60,55,44,90,58,32,36,36,34,44,38,28,35,32,60,57,54,76,89,47,32,33,89,89,75,48,41,74,26,74,49,39,46,51,18,42,38,72,77,68,40,93,51,58,47,40,27,31,51,41,75,46,55,84,92,34,49,43,96,82,62,79,40,78,30,74,30,15,26,38,42,86,62,79,52,40,38,55,42,43,33,30,56,56,76,45,65,57,80,94,42,65,76,70,19,54,24,49,48,45,71,69,24,84,96,19,75,27,16,37,36,36,51,49,80,47,122